Protein AF-A0A532BLS2-F1 (afdb_monomer_lite)

Structure (mmCIF, N/CA/C/O backbone):
data_AF-A0A532BLS2-F1
#
_entry.id   AF-A0A532BLS2-F1
#
loop_
_atom_site.group_PDB
_atom_site.id
_atom_site.type_symbol
_atom_site.label_atom_id
_atom_site.label_alt_id
_atom_site.label_comp_id
_atom_site.label_asym_id
_atom_site.label_entity_id
_atom_site.label_seq_id
_atom_site.pdbx_PDB_ins_code
_atom_site.Cartn_x
_atom_site.Cartn_y
_atom_site.Cartn_z
_atom_site.occupancy
_atom_site.B_iso_or_equiv
_atom_site.auth_seq_id
_atom_site.auth_comp_id
_atom_site.auth_asym_id
_atom_site.auth_atom_id
_atom_site.pdbx_PDB_model_num
ATOM 1 N N . GLN A 1 1 ? 40.734 -26.437 -8.432 1.00 71.88 1 GLN A N 1
ATOM 2 C CA . GLN A 1 1 ? 39.603 -25.873 -7.669 1.00 71.88 1 GLN A CA 1
ATOM 3 C C . GLN A 1 1 ? 39.099 -24.671 -8.448 1.00 71.88 1 GLN A C 1
ATOM 5 O O . GLN A 1 1 ? 39.913 -23.817 -8.772 1.00 71.88 1 GLN A O 1
ATOM 10 N N . THR A 1 2 ? 37.821 -24.644 -8.816 1.00 73.56 2 THR A N 1
ATOM 11 C CA . THR A 1 2 ? 37.218 -23.519 -9.550 1.00 73.56 2 THR A CA 1
ATOM 12 C C . THR A 1 2 ? 36.486 -22.635 -8.549 1.00 73.56 2 THR A C 1
ATOM 14 O O . THR A 1 2 ? 35.661 -23.136 -7.789 1.00 73.56 2 THR A O 1
ATOM 17 N N . LEU A 1 3 ? 36.822 -21.346 -8.519 1.00 69.44 3 LEU A N 1
ATOM 18 C CA . LEU A 1 3 ? 36.195 -20.332 -7.673 1.00 69.44 3 LEU A CA 1
ATOM 19 C C . LEU A 1 3 ? 35.427 -19.365 -8.571 1.00 69.44 3 LEU A C 1
ATOM 21 O O . LEU A 1 3 ? 36.007 -18.781 -9.484 1.00 69.44 3 LEU A O 1
ATOM 25 N N . TYR A 1 4 ? 34.135 -19.203 -8.304 1.00 83.38 4 TYR A N 1
ATOM 26 C CA . TYR A 1 4 ? 33.294 -18.218 -8.973 1.00 83.38 4 TYR A CA 1
ATOM 27 C C . TYR A 1 4 ? 33.225 -16.965 -8.108 1.00 83.38 4 TYR A C 1
ATOM 29 O O . TYR A 1 4 ? 32.842 -17.037 -6.941 1.00 83.38 4 TYR A O 1
ATOM 37 N N . VAL A 1 5 ? 33.613 -15.826 -8.679 1.00 81.69 5 VAL A N 1
ATOM 38 C CA . VAL A 1 5 ? 33.543 -14.522 -8.014 1.00 81.69 5 VAL A CA 1
ATOM 39 C C . VAL A 1 5 ? 32.527 -13.665 -8.766 1.00 81.69 5 VAL A C 1
ATOM 41 O O . VAL A 1 5 ? 32.713 -13.438 -9.962 1.00 81.69 5 VAL A O 1
ATOM 44 N N . PRO A 1 6 ? 31.456 -13.191 -8.109 1.00 78.88 6 PRO A N 1
ATOM 45 C CA . PRO A 1 6 ? 30.506 -12.289 -8.739 1.00 78.88 6 PRO A CA 1
ATOM 46 C C . PRO A 1 6 ? 31.173 -10.932 -8.994 1.00 78.88 6 PRO A C 1
ATOM 48 O O . PRO A 1 6 ? 31.686 -10.292 -8.076 1.00 78.88 6 PRO A O 1
ATOM 51 N N . VAL A 1 7 ? 31.164 -10.491 -10.251 1.00 78.38 7 VAL A N 1
ATOM 52 C CA . VAL A 1 7 ? 31.661 -9.174 -10.663 1.00 78.38 7 VAL A CA 1
ATOM 53 C C . VAL A 1 7 ? 30.465 -8.243 -10.815 1.00 78.38 7 VAL A C 1
ATOM 55 O O . VAL A 1 7 ? 29.502 -8.582 -11.498 1.00 78.38 7 VAL A O 1
ATOM 58 N N . ARG A 1 8 ? 30.526 -7.063 -10.190 1.00 75.62 8 ARG A N 1
ATOM 59 C CA . ARG A 1 8 ? 29.525 -6.003 -10.359 1.00 75.62 8 ARG A CA 1
ATOM 60 C C . ARG A 1 8 ? 30.189 -4.715 -10.852 1.00 75.62 8 ARG A C 1
ATOM 62 O O . ARG A 1 8 ? 31.289 -4.409 -10.381 1.00 75.62 8 ARG A O 1
ATOM 69 N N . PRO A 1 9 ? 29.550 -3.950 -11.752 1.00 78.06 9 PRO A N 1
ATOM 70 C CA . PRO A 1 9 ? 30.036 -2.629 -12.131 1.00 78.06 9 PRO A CA 1
ATOM 71 C C . PRO A 1 9 ? 30.173 -1.703 -10.915 1.00 78.06 9 PRO A C 1
ATOM 73 O O . PRO A 1 9 ? 29.404 -1.791 -9.959 1.00 78.06 9 PRO A O 1
ATOM 76 N N . ALA A 1 10 ? 31.146 -0.790 -10.960 1.00 81.19 10 ALA A N 1
ATOM 77 C CA . ALA A 1 10 ? 31.341 0.221 -9.915 1.00 81.19 10 ALA A CA 1
ATOM 78 C C . ALA A 1 10 ? 30.299 1.357 -9.966 1.00 81.19 10 ALA A C 1
ATOM 80 O O . ALA A 1 10 ? 30.222 2.163 -9.043 1.00 81.19 10 ALA A O 1
ATOM 81 N N . GLN A 1 11 ? 29.520 1.437 -11.049 1.00 77.62 11 GLN A N 1
ATOM 82 C CA . GLN A 1 11 ? 28.472 2.434 -11.250 1.00 77.62 11 GLN A CA 1
ATOM 83 C C . GLN A 1 11 ? 27.097 1.831 -10.965 1.00 77.62 11 GLN A C 1
ATOM 85 O O . GLN A 1 11 ? 26.854 0.657 -11.250 1.00 77.62 11 GLN A O 1
ATOM 90 N N . LEU A 1 12 ? 26.197 2.647 -10.414 1.00 73.69 12 LEU A N 1
ATOM 91 C CA . LEU A 1 12 ? 24.801 2.260 -10.234 1.00 73.69 12 LEU A CA 1
ATOM 92 C C . LEU A 1 12 ? 24.098 2.156 -11.596 1.00 73.69 12 LEU A C 1
ATOM 94 O O . LEU A 1 12 ? 24.426 2.922 -12.507 1.00 73.69 12 LEU A O 1
ATOM 98 N N . PRO A 1 13 ? 23.130 1.237 -11.747 1.00 75.06 13 PRO A N 1
ATOM 99 C CA . PRO A 1 13 ? 22.328 1.164 -12.958 1.00 75.06 13 PRO A CA 1
ATOM 100 C C . PRO A 1 13 ? 21.577 2.482 -13.177 1.00 75.06 13 PRO A C 1
ATOM 102 O O . PRO A 1 13 ? 21.030 3.064 -12.241 1.00 75.06 13 PRO A O 1
ATOM 105 N N . VAL A 1 14 ? 21.547 2.939 -14.428 1.00 78.75 14 VAL A N 1
ATOM 106 C CA . VAL A 1 14 ? 20.799 4.128 -14.843 1.00 78.75 14 VAL A CA 1
ATOM 107 C C . VAL A 1 14 ? 19.579 3.673 -15.626 1.00 78.75 14 VAL A C 1
ATOM 109 O O . VAL A 1 14 ? 19.706 2.970 -16.627 1.00 78.75 14 VAL A O 1
ATOM 112 N N . THR A 1 15 ? 18.403 4.110 -15.187 1.00 79.44 15 THR A N 1
ATOM 113 C CA . THR A 1 15 ? 17.148 3.916 -15.916 1.00 79.44 15 THR A CA 1
ATOM 114 C C . THR A 1 15 ? 16.763 5.232 -16.575 1.00 79.44 15 THR A C 1
ATOM 116 O O . THR A 1 15 ? 16.740 6.277 -15.929 1.00 79.44 15 THR A O 1
ATOM 119 N N . THR A 1 16 ? 16.468 5.199 -17.873 1.00 80.44 16 THR A N 1
ATOM 120 C CA . THR A 1 16 ? 15.899 6.339 -18.601 1.00 80.44 16 THR A CA 1
ATOM 121 C C . THR A 1 16 ? 14.522 5.946 -19.101 1.00 80.44 16 THR A C 1
ATOM 123 O O . THR A 1 16 ? 14.383 4.982 -19.848 1.00 80.44 16 THR A O 1
ATOM 126 N N . ARG A 1 17 ? 13.502 6.691 -18.671 1.00 80.69 17 ARG A N 1
ATOM 127 C CA . ARG A 1 17 ? 12.123 6.515 -19.123 1.00 80.69 17 ARG A CA 1
ATOM 128 C C . ARG A 1 17 ? 11.801 7.567 -20.175 1.00 80.69 17 ARG A C 1
ATOM 130 O O . ARG A 1 17 ? 11.974 8.757 -19.929 1.00 80.69 17 ARG A O 1
ATOM 137 N N . MET A 1 18 ? 11.316 7.120 -21.329 1.00 82.62 18 MET A N 1
ATOM 138 C CA . MET A 1 18 ? 10.874 7.987 -22.418 1.00 82.62 18 MET A CA 1
ATOM 139 C C . MET A 1 18 ? 9.421 7.664 -22.753 1.00 82.62 18 MET A C 1
ATOM 141 O O . MET A 1 18 ? 9.099 6.527 -23.084 1.00 82.62 18 MET A O 1
ATOM 145 N N . VAL A 1 19 ? 8.554 8.671 -22.666 1.00 83.81 19 VAL A N 1
ATOM 146 C CA . VAL A 1 19 ? 7.150 8.569 -23.073 1.00 83.81 19 VAL A CA 1
ATOM 147 C C . VAL A 1 19 ? 6.987 9.328 -24.379 1.00 83.81 19 VAL A C 1
ATOM 149 O O . VAL A 1 19 ? 7.409 10.479 -24.481 1.00 83.81 19 VAL A O 1
ATOM 152 N N . VAL A 1 20 ? 6.401 8.673 -25.379 1.00 85.00 20 VAL A N 1
ATOM 153 C CA . VAL A 1 20 ? 6.158 9.264 -26.697 1.00 85.00 20 VAL A CA 1
ATOM 154 C C . VAL A 1 20 ? 4.697 9.063 -27.068 1.00 85.00 20 VAL A C 1
ATOM 156 O O . VAL A 1 20 ? 4.239 7.927 -27.181 1.00 85.00 20 VAL A O 1
ATOM 159 N N . ASP A 1 21 ? 3.990 10.162 -27.318 1.00 86.12 21 ASP A N 1
ATOM 160 C CA . ASP A 1 21 ? 2.627 10.114 -27.839 1.00 86.12 21 ASP A CA 1
ATOM 161 C C . ASP A 1 21 ? 2.647 9.764 -29.331 1.00 86.12 21 ASP A C 1
ATOM 163 O O . ASP A 1 21 ? 3.084 10.546 -30.185 1.00 86.12 21 ASP A O 1
ATOM 167 N N . LEU A 1 22 ? 2.159 8.569 -29.665 1.00 84.50 22 LEU A N 1
ATOM 168 C CA . LEU A 1 22 ? 1.987 8.150 -31.051 1.00 84.50 22 LEU A CA 1
ATOM 169 C C . LEU A 1 22 ? 0.756 8.834 -31.646 1.00 84.50 22 LEU A C 1
ATOM 171 O O . LEU A 1 22 ? -0.380 8.583 -31.244 1.00 84.50 22 LEU A O 1
ATOM 175 N N . LYS A 1 23 ? 0.977 9.689 -32.649 1.00 82.81 23 LYS A N 1
ATOM 176 C CA . LYS A 1 23 ? -0.122 10.298 -33.406 1.00 82.81 23 LYS A CA 1
ATOM 177 C C . LYS A 1 23 ? -0.964 9.213 -34.084 1.00 82.81 23 LYS A C 1
ATOM 179 O O . LYS A 1 23 ? -0.424 8.284 -34.687 1.00 82.81 23 LYS A O 1
ATOM 184 N N . GLY A 1 24 ? -2.287 9.370 -34.037 1.00 81.12 24 GLY A N 1
ATOM 185 C CA . GLY A 1 24 ? -3.205 8.531 -34.808 1.00 81.12 24 GLY A CA 1
ATOM 186 C C . GLY A 1 24 ? -2.908 8.590 -36.312 1.00 81.12 24 GLY A C 1
ATOM 187 O O . GLY A 1 24 ? -2.328 9.561 -36.799 1.00 81.12 24 GLY A O 1
ATOM 188 N N . ASN A 1 25 ? -3.331 7.562 -37.052 1.00 79.31 25 ASN A N 1
ATOM 189 C CA . ASN A 1 25 ? -3.201 7.468 -38.515 1.00 79.31 25 ASN A CA 1
ATOM 190 C C . ASN A 1 25 ? -1.751 7.446 -39.044 1.00 79.31 25 ASN A C 1
ATOM 192 O O . ASN A 1 25 ? -1.429 8.143 -40.005 1.00 79.31 25 ASN A O 1
ATOM 196 N N . GLY A 1 26 ? -0.884 6.617 -38.453 1.00 76.25 26 GLY A N 1
ATOM 197 C CA . GLY A 1 26 ? 0.452 6.335 -39.002 1.00 76.25 26 GLY A CA 1
ATOM 198 C C . GLY A 1 26 ? 1.626 6.938 -38.231 1.00 76.25 26 GLY A C 1
ATOM 199 O O . GLY A 1 26 ? 2.734 6.983 -38.762 1.00 76.25 26 GLY A O 1
ATOM 200 N N . GLY A 1 27 ? 1.419 7.385 -36.987 1.00 81.00 27 GLY A N 1
ATOM 201 C CA . GLY A 1 27 ? 2.529 7.646 -36.075 1.00 81.00 27 GLY A CA 1
ATOM 202 C C . GLY A 1 27 ? 3.373 6.384 -35.878 1.00 81.00 27 GLY A C 1
ATOM 203 O O . GLY A 1 27 ? 2.838 5.307 -35.626 1.00 81.00 27 GLY A O 1
ATOM 204 N N . ALA A 1 28 ? 4.691 6.519 -36.003 1.00 83.69 28 ALA A N 1
ATOM 205 C CA . ALA A 1 28 ? 5.644 5.433 -35.819 1.00 83.69 28 ALA A CA 1
ATOM 206 C C . ALA A 1 28 ? 6.761 5.874 -34.870 1.00 83.69 28 ALA A C 1
ATOM 208 O O . ALA A 1 28 ? 7.214 7.018 -34.926 1.00 83.69 28 ALA A O 1
ATOM 209 N N . LEU A 1 29 ? 7.221 4.949 -34.029 1.00 85.62 29 LEU A N 1
ATOM 210 C CA . LEU A 1 29 ? 8.414 5.105 -33.205 1.00 85.62 29 LEU A CA 1
ATOM 211 C C . LEU A 1 29 ? 9.459 4.100 -33.683 1.00 85.62 29 LEU A C 1
ATOM 213 O O . LEU A 1 29 ? 9.177 2.907 -33.792 1.00 85.62 29 LEU A O 1
ATOM 217 N N . ARG A 1 30 ? 10.667 4.583 -33.970 1.00 86.12 30 ARG A N 1
ATOM 218 C CA . ARG A 1 30 ? 11.811 3.724 -34.270 1.00 86.12 30 ARG A CA 1
ATOM 219 C C . ARG A 1 30 ? 12.533 3.406 -32.965 1.00 86.12 30 ARG A C 1
ATOM 221 O O . ARG A 1 30 ? 12.977 4.324 -32.284 1.00 86.12 30 ARG A O 1
ATOM 228 N N . VAL A 1 31 ? 12.630 2.120 -32.644 1.00 85.62 31 VAL A N 1
ATOM 229 C CA . VAL A 1 31 ? 13.395 1.599 -31.506 1.00 85.62 31 VAL A CA 1
ATOM 230 C C . VAL A 1 31 ? 14.637 0.924 -32.068 1.00 85.62 31 VAL A C 1
ATOM 232 O O . VAL A 1 31 ? 14.536 -0.061 -32.798 1.00 85.62 31 VAL A O 1
ATOM 235 N N . ASP A 1 32 ? 15.800 1.482 -31.769 1.00 86.69 32 ASP A N 1
ATOM 236 C CA . ASP A 1 32 ? 17.085 1.009 -32.264 1.00 86.69 32 ASP A CA 1
ATOM 237 C C . ASP A 1 32 ? 18.188 1.149 -31.204 1.00 86.69 32 ASP A C 1
ATOM 239 O O . ASP A 1 32 ? 17.957 1.549 -30.058 1.00 86.69 32 ASP A O 1
ATOM 243 N N . LYS A 1 33 ? 19.399 0.717 -31.566 1.00 82.56 33 LYS A N 1
ATOM 244 C CA . LYS A 1 33 ? 20.560 0.617 -30.663 1.00 82.56 33 LYS A CA 1
ATOM 245 C C . LYS A 1 33 ? 20.991 1.970 -30.092 1.00 82.56 33 LYS A C 1
ATOM 247 O O . LYS A 1 33 ? 21.686 2.021 -29.082 1.00 82.56 33 LYS A O 1
ATOM 252 N N . GLU A 1 34 ? 20.580 3.054 -30.733 1.00 84.88 34 GLU A N 1
ATOM 253 C CA . GLU A 1 34 ? 20.863 4.431 -30.375 1.00 84.88 34 GLU A CA 1
ATOM 254 C C . GLU A 1 34 ? 20.332 4.763 -28.971 1.00 84.88 34 GLU A C 1
ATOM 256 O O . GLU A 1 34 ? 20.958 5.552 -28.265 1.00 84.88 34 GLU A O 1
ATOM 261 N N . LEU A 1 35 ? 19.270 4.086 -28.511 1.00 82.75 35 LEU A N 1
ATOM 262 C CA . LEU A 1 35 ? 18.754 4.209 -27.140 1.00 82.75 35 LEU A CA 1
ATOM 263 C C . LEU A 1 35 ? 19.766 3.795 -26.061 1.00 82.75 35 LEU A C 1
ATOM 265 O O . LEU A 1 35 ? 19.690 4.282 -24.937 1.00 82.75 35 LEU A O 1
ATOM 269 N N . LEU A 1 36 ? 20.714 2.914 -26.393 1.00 83.25 36 LEU A N 1
ATOM 270 C CA . LEU A 1 36 ? 21.752 2.424 -25.483 1.00 83.25 36 LEU A CA 1
ATOM 271 C C . LEU A 1 36 ? 23.154 2.920 -25.863 1.00 83.25 36 LEU A C 1
ATOM 273 O O . LEU A 1 36 ? 24.139 2.467 -25.285 1.00 83.25 36 LEU A O 1
ATOM 277 N N . ALA A 1 37 ? 23.281 3.846 -26.820 1.00 81.81 37 ALA A N 1
ATOM 278 C CA . ALA A 1 37 ? 24.584 4.268 -27.343 1.00 81.81 37 ALA A CA 1
ATOM 279 C C . ALA A 1 37 ? 25.495 4.921 -26.285 1.00 81.81 37 ALA A C 1
ATOM 281 O O . ALA A 1 37 ? 26.716 4.887 -26.425 1.00 81.81 37 ALA A O 1
ATOM 282 N N . ALA A 1 38 ? 24.910 5.496 -25.230 1.00 78.06 38 ALA A N 1
ATOM 283 C CA . ALA A 1 38 ? 25.628 6.078 -24.095 1.00 78.06 38 ALA A CA 1
ATOM 284 C C . ALA A 1 38 ? 25.713 5.140 -22.871 1.00 78.06 38 ALA A C 1
ATOM 286 O O . ALA A 1 38 ? 26.212 5.547 -21.822 1.00 78.06 38 ALA A O 1
ATOM 287 N N . SER A 1 39 ? 25.214 3.904 -22.975 1.00 77.25 39 SER A N 1
ATOM 288 C CA . SER A 1 39 ? 25.133 2.945 -21.870 1.00 77.25 39 SER A CA 1
ATOM 289 C C . SER A 1 39 ? 26.247 1.900 -21.942 1.00 77.25 39 SER A C 1
ATOM 291 O O . SER A 1 39 ? 26.687 1.496 -23.017 1.00 77.25 39 SER A O 1
ATOM 293 N N . LEU A 1 40 ? 26.671 1.397 -20.780 1.00 73.38 40 LEU A N 1
ATOM 294 C CA . LEU A 1 40 ? 27.412 0.137 -20.715 1.00 73.38 40 LEU A CA 1
ATOM 295 C C . LEU A 1 40 ? 26.456 -0.990 -21.125 1.00 73.38 40 LEU A C 1
ATOM 297 O O . LEU A 1 40 ? 25.427 -1.176 -20.481 1.00 73.38 40 LEU A O 1
ATOM 301 N N . LEU A 1 41 ? 26.767 -1.693 -22.217 1.00 75.69 41 LEU A N 1
ATOM 302 C CA . LEU A 1 41 ? 25.848 -2.664 -22.824 1.00 75.69 41 LEU A CA 1
ATOM 303 C C . LEU A 1 41 ? 25.701 -3.955 -22.006 1.00 75.69 41 LEU A C 1
ATOM 305 O O . LEU A 1 41 ? 24.649 -4.589 -22.065 1.00 75.69 41 LEU A O 1
ATOM 309 N N . ASP A 1 42 ? 26.721 -4.336 -21.234 1.00 75.94 42 ASP A N 1
ATOM 310 C CA . ASP A 1 42 ? 26.672 -5.540 -20.401 1.00 75.94 42 ASP A CA 1
ATOM 311 C C . ASP A 1 42 ? 25.591 -5.403 -19.320 1.00 75.94 42 ASP A C 1
ATOM 313 O O . ASP A 1 42 ? 25.702 -4.602 -18.391 1.00 75.94 42 ASP A O 1
ATOM 317 N N . GLY A 1 43 ? 24.524 -6.195 -19.459 1.00 73.94 43 GLY A N 1
ATOM 318 C CA . GLY A 1 43 ? 23.349 -6.152 -18.584 1.00 73.94 43 GLY A CA 1
ATOM 319 C C . GLY A 1 43 ? 22.337 -5.047 -18.917 1.00 73.94 43 GLY A C 1
ATOM 320 O O . GLY A 1 43 ? 21.348 -4.897 -18.195 1.00 73.94 43 GLY A O 1
ATOM 321 N N . ALA A 1 44 ? 22.540 -4.288 -20.000 1.00 79.50 44 ALA A N 1
ATOM 322 C CA . ALA A 1 44 ? 21.561 -3.318 -20.473 1.00 79.50 44 ALA A CA 1
ATOM 323 C C . ALA A 1 44 ? 20.345 -4.018 -21.095 1.00 79.50 44 ALA A C 1
ATOM 325 O O . ALA A 1 44 ? 20.454 -5.030 -21.785 1.00 79.50 44 ALA A O 1
ATOM 326 N N . SER A 1 45 ? 19.167 -3.451 -20.867 1.00 79.31 45 SER A N 1
ATOM 327 C CA . SER A 1 45 ? 17.900 -3.966 -21.382 1.00 79.31 45 SER A CA 1
ATOM 328 C C . SER A 1 45 ? 16.994 -2.802 -21.749 1.00 79.31 45 SER A C 1
ATOM 330 O O . SER A 1 45 ? 16.935 -1.824 -21.004 1.00 79.31 45 SER A O 1
ATOM 332 N N . VAL A 1 46 ? 16.248 -2.934 -22.843 1.00 80.12 46 VAL A N 1
ATOM 333 C CA . VAL A 1 46 ? 15.191 -1.990 -23.223 1.00 80.12 46 VAL A CA 1
ATOM 334 C C . VAL A 1 46 ? 13.853 -2.702 -23.086 1.00 80.12 46 VAL A C 1
ATOM 336 O O . VAL A 1 46 ? 13.680 -3.792 -23.625 1.00 80.12 46 VAL A O 1
ATOM 339 N N . SER A 1 47 ? 12.925 -2.074 -22.370 1.00 78.56 47 SER A N 1
ATOM 340 C CA . SER A 1 47 ? 11.515 -2.460 -22.345 1.00 78.56 47 SER A CA 1
ATOM 341 C C . SER A 1 47 ? 10.716 -1.446 -23.154 1.00 78.56 47 SER A C 1
ATOM 343 O O . SER A 1 47 ? 11.013 -0.251 -23.111 1.00 78.56 47 SER A O 1
ATOM 345 N N . VAL A 1 48 ? 9.726 -1.920 -23.910 1.00 78.12 48 VAL A N 1
ATOM 346 C CA . VAL A 1 48 ? 8.824 -1.069 -24.692 1.00 78.12 48 VAL A CA 1
ATOM 347 C C . VAL A 1 48 ? 7.394 -1.503 -24.409 1.00 78.12 48 VAL A C 1
ATOM 349 O O . VAL A 1 48 ? 6.990 -2.600 -24.788 1.00 78.12 48 VAL A O 1
ATOM 352 N N . GLY A 1 49 ? 6.636 -0.622 -23.762 1.00 75.88 49 GLY A N 1
ATOM 353 C CA . GLY A 1 49 ? 5.1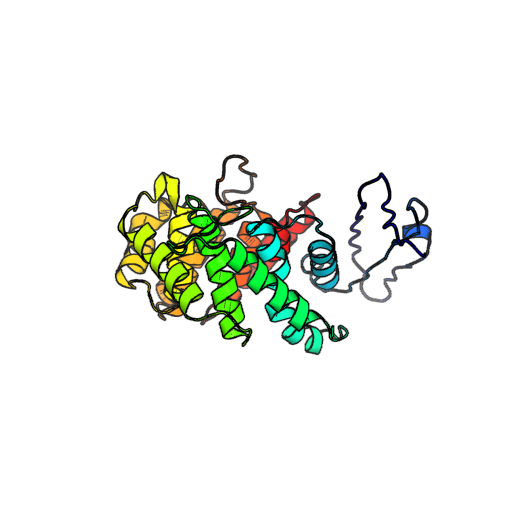99 -0.765 -23.556 1.00 75.88 49 GLY A CA 1
ATOM 354 C C . GLY A 1 49 ? 4.415 0.173 -24.472 1.00 75.88 49 GLY A C 1
ATOM 355 O O . GLY A 1 49 ? 4.816 1.314 -24.700 1.00 75.88 49 GLY A O 1
ATOM 356 N N . VAL A 1 50 ? 3.276 -0.293 -24.988 1.00 77.12 50 VAL A N 1
ATOM 357 C CA . VAL A 1 50 ? 2.299 0.549 -25.695 1.00 77.12 50 VAL A CA 1
ATOM 358 C C . VAL A 1 50 ? 1.011 0.531 -24.888 1.00 77.12 50 VAL A C 1
ATOM 360 O O . VAL A 1 50 ? 0.408 -0.522 -24.703 1.00 77.12 50 VAL A O 1
ATOM 363 N N . SER A 1 51 ? 0.596 1.695 -24.394 1.00 74.69 51 SER A N 1
ATOM 364 C CA . SER A 1 51 ? -0.577 1.835 -23.531 1.00 74.69 51 SER A CA 1
ATOM 365 C C . SER A 1 51 ? -1.348 3.106 -23.869 1.00 74.69 51 SER A C 1
ATOM 367 O O . SER A 1 51 ? -0.770 4.092 -24.323 1.00 74.69 51 SER A O 1
ATOM 369 N N . GLN A 1 52 ? -2.657 3.089 -23.613 1.00 75.44 52 GLN A N 1
ATOM 370 C CA . GLN A 1 52 ? -3.491 4.297 -23.635 1.00 75.44 52 GLN A CA 1
ATOM 371 C C . GLN A 1 52 ? -3.255 5.190 -22.406 1.00 75.44 52 GLN A C 1
ATOM 373 O O . GLN A 1 52 ? -3.621 6.361 -22.420 1.00 75.44 52 GLN A O 1
ATOM 378 N N . ALA A 1 53 ? -2.625 4.654 -21.356 1.00 75.75 53 ALA A N 1
ATOM 379 C CA . ALA A 1 53 ? -2.232 5.378 -20.156 1.00 75.75 53 ALA A CA 1
ATOM 380 C C . ALA A 1 53 ? -0.760 5.081 -19.841 1.00 75.75 53 ALA A C 1
ATOM 382 O O . ALA A 1 53 ? -0.432 4.075 -19.212 1.00 75.75 53 ALA A O 1
ATOM 383 N N . ALA A 1 54 ? 0.138 5.969 -20.277 1.00 76.19 54 ALA A N 1
ATOM 384 C CA . ALA A 1 54 ? 1.587 5.789 -20.136 1.00 76.19 54 ALA A CA 1
ATOM 385 C C . ALA A 1 54 ? 2.070 5.697 -18.676 1.00 76.19 54 ALA A C 1
ATOM 387 O O . ALA A 1 54 ? 3.181 5.232 -18.422 1.00 76.19 54 ALA A O 1
ATOM 388 N N . ALA A 1 55 ? 1.265 6.165 -17.720 1.00 77.56 55 ALA A N 1
ATOM 389 C CA . ALA A 1 55 ? 1.585 6.120 -16.298 1.00 77.56 55 ALA A CA 1
ATOM 390 C C . ALA A 1 55 ? 1.661 4.689 -15.740 1.00 77.56 55 ALA A C 1
ATOM 392 O O . ALA A 1 55 ? 2.520 4.423 -14.906 1.00 77.56 55 ALA A O 1
ATOM 393 N N . PHE A 1 56 ? 0.837 3.772 -16.256 1.00 80.69 56 PHE A N 1
ATOM 394 C CA . PHE A 1 56 ? 0.708 2.391 -15.778 1.00 80.69 56 PHE A CA 1
ATOM 395 C C . PHE A 1 56 ? 1.468 1.414 -16.689 1.00 80.69 56 PHE A C 1
ATOM 397 O O . PHE A 1 56 ? 0.905 0.471 -17.246 1.00 80.69 56 PHE A O 1
ATOM 404 N N . ASP A 1 57 ? 2.758 1.678 -16.903 1.00 78.19 57 ASP A N 1
ATOM 405 C CA . ASP A 1 57 ? 3.652 0.794 -17.661 1.00 78.19 57 ASP A CA 1
ATOM 406 C C . ASP A 1 57 ? 4.110 -0.387 -16.789 1.00 78.19 57 ASP A C 1
ATOM 408 O O . ASP A 1 57 ? 5.238 -0.419 -16.292 1.00 78.19 57 ASP A O 1
ATOM 412 N N . VAL A 1 58 ? 3.198 -1.342 -16.578 1.00 77.88 58 VAL A N 1
ATOM 413 C CA . VAL A 1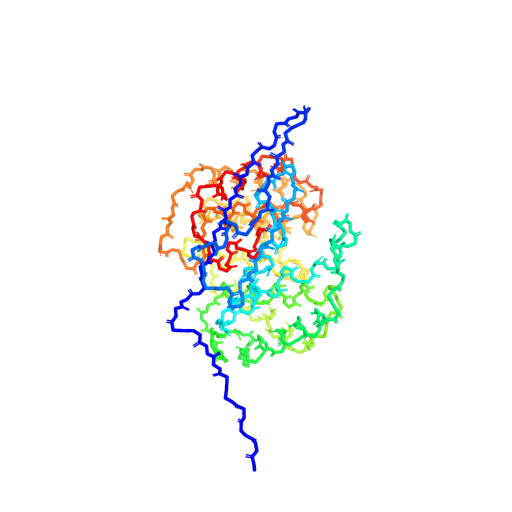 58 ? 3.373 -2.493 -15.677 1.00 77.88 58 VAL A CA 1
ATOM 414 C C . VAL A 1 58 ? 4.705 -3.230 -15.888 1.00 77.88 58 VAL A C 1
ATOM 416 O O . VAL A 1 58 ? 5.410 -3.433 -14.899 1.00 77.88 58 VAL A O 1
ATOM 419 N N . PRO A 1 59 ? 5.124 -3.608 -17.117 1.00 75.81 59 PRO A N 1
ATOM 420 C CA . PRO A 1 59 ? 6.410 -4.280 -17.310 1.00 75.81 59 PRO A CA 1
ATOM 421 C C . PRO A 1 59 ? 7.601 -3.483 -16.761 1.00 75.81 59 PRO A C 1
ATOM 423 O O . PRO A 1 59 ? 8.478 -4.050 -16.111 1.00 75.81 59 PRO A O 1
ATOM 426 N N . SER A 1 60 ? 7.625 -2.166 -16.979 1.00 76.81 60 SER A N 1
ATOM 427 C CA . SER A 1 60 ? 8.710 -1.303 -16.500 1.00 76.81 60 SER A CA 1
ATOM 428 C C . SER A 1 60 ? 8.696 -1.120 -14.978 1.00 76.81 60 SER A C 1
ATOM 430 O O . SER A 1 60 ? 9.770 -1.086 -14.369 1.00 76.81 60 SER A O 1
ATOM 432 N N . LEU A 1 61 ? 7.511 -1.050 -14.357 1.00 78.94 61 LEU A N 1
ATOM 433 C CA . LEU A 1 61 ? 7.359 -1.013 -12.893 1.00 78.94 61 LEU A CA 1
ATOM 434 C C . LEU A 1 61 ? 7.920 -2.306 -12.267 1.00 78.94 61 LEU A C 1
ATOM 436 O O . LEU A 1 61 ? 8.778 -2.268 -11.383 1.00 78.94 61 LEU A O 1
ATOM 440 N N . LEU A 1 62 ? 7.541 -3.468 -12.814 1.00 76.88 62 LEU A N 1
ATOM 441 C CA . LEU A 1 62 ? 8.024 -4.774 -12.350 1.00 76.88 62 LEU A CA 1
ATOM 442 C C . LEU A 1 62 ? 9.539 -4.937 -12.513 1.00 76.88 62 LEU A C 1
ATOM 444 O O . LEU A 1 62 ? 10.208 -5.413 -11.597 1.00 76.88 62 LEU A O 1
ATOM 448 N N . MET A 1 63 ? 10.105 -4.507 -13.645 1.00 75.62 63 MET A N 1
ATOM 449 C CA . MET A 1 63 ? 11.559 -4.524 -13.851 1.00 75.62 63 MET A CA 1
ATOM 450 C C . MET A 1 63 ? 12.304 -3.631 -12.850 1.00 75.62 63 MET A C 1
ATOM 452 O O . MET A 1 63 ? 13.421 -3.958 -12.442 1.00 75.62 63 MET A O 1
ATOM 456 N N . THR A 1 64 ? 11.703 -2.506 -12.458 1.00 76.88 64 THR A N 1
ATOM 457 C CA . THR A 1 64 ? 12.290 -1.569 -11.491 1.00 76.88 64 THR A CA 1
ATOM 458 C C . THR A 1 64 ? 12.301 -2.174 -10.088 1.00 76.88 64 THR A C 1
ATOM 460 O O . THR A 1 64 ? 13.337 -2.152 -9.419 1.00 76.88 64 THR A O 1
ATOM 463 N N . LEU A 1 65 ? 11.193 -2.796 -9.674 1.00 77.31 65 LEU A N 1
ATOM 464 C CA . LEU A 1 65 ? 11.094 -3.500 -8.394 1.00 77.31 65 LEU A CA 1
ATOM 465 C C . LEU A 1 65 ? 12.009 -4.733 -8.332 1.00 77.31 65 LEU A C 1
ATOM 467 O O . LEU A 1 65 ? 12.663 -4.967 -7.314 1.00 77.31 65 LEU A O 1
ATOM 471 N N . ASP A 1 66 ? 12.121 -5.510 -9.411 1.00 75.81 66 ASP A N 1
ATOM 472 C CA . ASP A 1 66 ? 12.968 -6.709 -9.446 1.00 75.81 66 ASP A CA 1
ATOM 473 C C . ASP A 1 66 ? 14.451 -6.378 -9.200 1.00 75.81 66 ASP A C 1
ATOM 475 O O . ASP A 1 66 ? 15.120 -7.062 -8.422 1.00 75.81 66 ASP A O 1
ATOM 479 N N . ARG A 1 67 ? 14.943 -5.264 -9.759 1.00 72.12 67 ARG A N 1
ATOM 480 C CA . ARG A 1 67 ? 16.349 -4.833 -9.653 1.00 72.12 67 ARG A CA 1
ATOM 481 C C . ARG A 1 67 ? 16.724 -4.153 -8.337 1.00 72.12 67 ARG A C 1
ATOM 483 O O . ARG A 1 67 ? 17.905 -3.858 -8.134 1.00 72.12 67 ARG A O 1
ATOM 490 N N . TYR A 1 68 ? 15.768 -3.880 -7.452 1.00 72.62 68 TYR A N 1
ATOM 491 C CA . TYR A 1 68 ? 16.050 -3.147 -6.223 1.00 72.62 68 TYR A CA 1
ATOM 492 C C . TYR A 1 68 ? 16.918 -3.996 -5.263 1.00 72.62 68 TYR A C 1
ATOM 494 O O . TYR A 1 68 ? 16.503 -5.084 -4.855 1.00 72.62 68 TYR A O 1
ATOM 502 N N . PRO A 1 69 ? 18.138 -3.546 -4.899 1.00 66.50 69 PRO A N 1
ATOM 503 C CA . PRO A 1 69 ? 19.167 -4.424 -4.330 1.00 66.50 69 PRO A CA 1
ATOM 504 C C . PRO A 1 69 ? 19.035 -4.636 -2.819 1.00 66.50 69 PRO A C 1
ATOM 506 O O . PRO A 1 69 ? 19.699 -5.506 -2.252 1.00 66.50 69 PRO A O 1
ATOM 509 N N . TYR A 1 70 ? 18.231 -3.810 -2.156 1.00 74.50 70 TYR A N 1
ATOM 510 C CA . TYR A 1 70 ? 18.104 -3.809 -0.708 1.00 74.50 70 TYR A CA 1
ATOM 511 C C . TYR A 1 70 ? 16.950 -4.705 -0.249 1.00 74.50 70 TYR A C 1
ATOM 513 O O . TYR A 1 70 ? 16.110 -5.146 -1.037 1.00 74.50 70 TYR A O 1
ATOM 521 N N . GLY A 1 71 ? 16.975 -5.062 1.031 1.00 81.56 71 GLY A N 1
ATOM 522 C CA . GLY A 1 71 ? 16.193 -6.171 1.555 1.00 81.56 71 GLY A CA 1
ATOM 523 C C . GLY A 1 71 ? 15.616 -5.938 2.935 1.00 81.56 71 GLY A C 1
ATOM 524 O O . GLY A 1 71 ? 15.422 -6.928 3.632 1.00 81.56 71 GLY A O 1
ATOM 525 N N . CYS A 1 72 ? 15.375 -4.686 3.329 1.00 90.69 72 CYS A N 1
ATOM 526 C CA . CYS A 1 72 ? 14.623 -4.415 4.549 1.00 90.69 72 CYS A CA 1
ATOM 527 C C . CYS A 1 72 ? 13.180 -4.949 4.428 1.00 90.69 72 CYS A C 1
ATOM 529 O O . CYS A 1 72 ? 12.747 -5.357 3.342 1.00 90.69 72 CYS A O 1
ATOM 531 N N . ALA A 1 73 ? 12.439 -4.976 5.534 1.00 93.00 73 ALA A N 1
ATOM 532 C CA . ALA A 1 73 ? 11.055 -5.447 5.563 1.00 93.00 73 ALA A CA 1
ATOM 533 C C . ALA A 1 73 ? 10.158 -4.677 4.578 1.00 93.00 73 ALA A C 1
ATOM 535 O O . ALA A 1 73 ? 9.466 -5.303 3.776 1.00 93.00 73 ALA A O 1
ATOM 536 N N . GLU A 1 74 ? 10.235 -3.341 4.582 1.00 92.50 74 GLU A N 1
ATOM 537 C CA . GLU A 1 74 ? 9.480 -2.472 3.669 1.00 92.50 74 GLU A CA 1
ATOM 538 C C . GLU A 1 74 ? 9.807 -2.811 2.213 1.00 92.50 74 GLU A C 1
ATOM 540 O O . GLU A 1 74 ? 8.923 -3.208 1.468 1.00 92.50 74 GLU A O 1
ATOM 545 N N . GLN A 1 75 ? 11.083 -2.793 1.831 1.00 90.44 75 GLN A N 1
ATOM 546 C CA . GLN A 1 75 ? 11.517 -3.044 0.453 1.00 90.44 75 GLN A CA 1
ATOM 547 C C . GLN A 1 75 ? 11.159 -4.448 -0.031 1.00 90.44 75 GLN A C 1
ATOM 549 O O . GLN A 1 75 ? 10.743 -4.628 -1.173 1.00 90.44 75 GLN A O 1
ATOM 554 N N . THR A 1 76 ? 11.336 -5.462 0.821 1.00 93.69 76 THR A N 1
ATOM 555 C CA . THR A 1 76 ? 10.983 -6.847 0.479 1.00 93.69 76 THR A CA 1
ATOM 556 C C . THR A 1 76 ? 9.479 -6.957 0.227 1.00 93.69 76 THR A C 1
ATOM 558 O O . THR A 1 76 ? 9.069 -7.591 -0.743 1.00 93.69 76 THR A O 1
ATOM 561 N N . THR A 1 77 ? 8.676 -6.281 1.049 1.00 95.19 77 THR A N 1
ATOM 562 C CA . THR A 1 77 ? 7.219 -6.222 0.906 1.00 95.19 77 THR A CA 1
ATOM 563 C C . THR A 1 77 ? 6.812 -5.470 -0.363 1.00 95.19 77 THR A C 1
ATOM 565 O O . THR A 1 77 ? 6.071 -6.017 -1.176 1.00 95.19 77 THR A O 1
ATOM 568 N N . SER A 1 78 ? 7.375 -4.285 -0.609 1.00 92.44 78 SER A N 1
ATOM 569 C CA . SER A 1 78 ? 7.102 -3.442 -1.782 1.00 92.44 78 SER A CA 1
ATOM 570 C C . SER A 1 78 ? 7.418 -4.131 -3.105 1.00 92.44 78 SER A C 1
ATOM 572 O O . SER A 1 78 ? 6.695 -3.970 -4.084 1.00 92.44 78 SER A O 1
ATOM 574 N N . ARG A 1 79 ? 8.470 -4.956 -3.141 1.00 90.31 79 ARG A N 1
ATOM 575 C CA . ARG A 1 79 ? 8.820 -5.750 -4.328 1.00 90.31 79 ARG A CA 1
ATOM 576 C C . ARG A 1 79 ? 7.872 -6.920 -4.553 1.00 90.31 79 ARG A C 1
ATOM 578 O O . ARG A 1 79 ? 7.616 -7.269 -5.698 1.00 90.31 79 ARG A O 1
ATOM 585 N N . ALA A 1 80 ? 7.390 -7.548 -3.483 1.00 92.69 80 ALA A N 1
ATOM 586 C CA . ALA A 1 80 ? 6.584 -8.762 -3.567 1.00 92.69 80 ALA A CA 1
ATOM 587 C C . ALA A 1 80 ? 5.078 -8.492 -3.691 1.00 92.69 80 ALA A C 1
ATOM 589 O O . ALA A 1 80 ? 4.368 -9.314 -4.268 1.00 92.69 80 ALA A O 1
ATOM 590 N N . MET A 1 81 ? 4.584 -7.355 -3.189 1.00 93.50 81 MET A N 1
ATOM 591 C CA . MET A 1 81 ? 3.157 -7.022 -3.186 1.00 93.50 81 MET A CA 1
ATOM 592 C C . MET A 1 81 ? 2.539 -7.031 -4.597 1.00 93.50 81 MET A C 1
ATOM 594 O O . MET A 1 81 ? 1.535 -7.724 -4.777 1.00 93.50 81 MET A O 1
ATOM 598 N N . PRO A 1 82 ? 3.120 -6.378 -5.625 1.00 90.12 82 PRO A N 1
ATOM 599 C CA . PRO A 1 82 ? 2.526 -6.387 -6.966 1.00 90.12 82 PRO A CA 1
ATOM 600 C C . PRO A 1 82 ? 2.596 -7.769 -7.622 1.00 90.12 82 PRO A C 1
ATOM 602 O O . PRO A 1 82 ? 1.687 -8.169 -8.350 1.00 90.12 82 PRO A O 1
ATOM 605 N N . LEU A 1 83 ? 3.649 -8.540 -7.317 1.00 89.88 83 LEU A N 1
ATOM 606 C CA . LEU A 1 83 ? 3.881 -9.888 -7.850 1.00 89.88 83 LEU A CA 1
ATOM 607 C C . LEU A 1 83 ? 2.774 -10.881 -7.478 1.00 89.88 83 LEU A C 1
ATOM 609 O O . LEU A 1 83 ? 2.575 -11.858 -8.202 1.00 89.88 83 LEU A O 1
ATOM 613 N N . LEU A 1 84 ? 2.013 -10.608 -6.414 1.00 90.81 84 LEU A N 1
ATOM 614 C CA . LEU A 1 84 ? 0.828 -11.384 -6.046 1.00 90.81 84 LEU A CA 1
ATOM 615 C C . LEU A 1 84 ? -0.239 -11.412 -7.150 1.00 90.81 84 LEU A C 1
ATOM 617 O O . LEU A 1 84 ? -0.963 -12.399 -7.250 1.00 90.81 84 LEU A O 1
ATOM 621 N N . TYR A 1 85 ? -0.318 -10.369 -7.984 1.00 86.94 85 TYR A N 1
ATOM 622 C CA . TYR A 1 85 ? -1.381 -10.186 -8.982 1.00 86.94 85 TYR A CA 1
ATOM 623 C C . TYR A 1 85 ? -0.885 -10.278 -10.432 1.00 86.94 85 TYR A C 1
ATOM 625 O O . TYR A 1 85 ? -1.689 -10.352 -11.362 1.00 86.94 85 TYR A O 1
ATOM 633 N N . VAL A 1 86 ? 0.436 -10.318 -10.659 1.00 80.94 86 VAL A N 1
ATOM 634 C CA . VAL A 1 86 ? 1.025 -10.311 -12.012 1.00 80.94 86 VAL A CA 1
ATOM 635 C C . VAL A 1 86 ? 0.507 -11.450 -12.881 1.00 80.94 86 VAL A C 1
ATOM 637 O O . VAL A 1 86 ? 0.218 -11.219 -14.049 1.00 80.94 86 VAL A O 1
ATOM 640 N N . ASN A 1 87 ? 0.342 -12.659 -12.338 1.00 73.62 87 ASN A N 1
ATOM 641 C CA . ASN A 1 87 ? -0.158 -13.793 -13.121 1.00 73.62 87 ASN A CA 1
ATOM 642 C C . ASN A 1 87 ? -1.598 -13.587 -13.614 1.00 73.62 87 ASN A C 1
ATOM 644 O O . ASN A 1 87 ? -1.912 -13.968 -14.743 1.00 73.62 87 ASN A O 1
ATOM 648 N N . GLU A 1 88 ? -2.458 -12.961 -12.806 1.00 73.81 88 GLU A N 1
ATOM 649 C CA . GLU A 1 88 ? -3.828 -12.635 -13.214 1.00 73.81 88 GLU A CA 1
ATOM 650 C C . GLU A 1 88 ? -3.805 -11.634 -14.381 1.00 73.81 88 GLU A C 1
ATOM 652 O O . GLU A 1 88 ? -4.479 -11.842 -15.392 1.00 73.81 88 GLU A O 1
ATOM 657 N N . MET A 1 89 ? -2.948 -10.609 -14.304 1.00 71.44 89 MET A N 1
ATOM 658 C CA . MET A 1 89 ? -2.827 -9.582 -15.346 1.00 71.44 89 MET A CA 1
ATOM 659 C C . MET A 1 89 ? -2.127 -10.071 -16.620 1.00 71.44 89 MET A C 1
ATOM 661 O O . MET A 1 89 ? -2.568 -9.748 -17.723 1.00 71.44 89 MET A O 1
ATOM 665 N N . ALA A 1 90 ? -1.051 -10.855 -16.489 1.00 69.12 90 ALA A N 1
ATOM 666 C CA . ALA A 1 90 ? -0.206 -11.321 -17.591 1.00 69.12 90 ALA A CA 1
ATOM 667 C C . ALA A 1 90 ? -1.014 -12.068 -18.660 1.00 69.12 90 ALA A C 1
ATOM 669 O O . ALA A 1 90 ? -0.789 -11.872 -19.857 1.00 69.12 90 ALA A O 1
ATOM 670 N N . SER A 1 91 ? -2.009 -12.848 -18.222 1.00 62.88 91 SER A N 1
ATOM 671 C CA . SER A 1 91 ? -2.932 -13.570 -19.101 1.00 62.88 91 SER A CA 1
ATOM 672 C C . SER A 1 91 ? -3.751 -12.649 -20.020 1.00 62.88 91 SER A C 1
ATOM 674 O O . SER A 1 91 ? -4.066 -13.033 -21.146 1.00 62.88 91 SER A O 1
ATOM 676 N N . GLY A 1 92 ? -4.052 -11.423 -19.576 1.00 63.81 92 GLY A N 1
ATOM 677 C CA . GLY A 1 92 ? -4.833 -10.434 -20.323 1.00 63.81 92 GLY A CA 1
ATOM 678 C C . GLY A 1 92 ? -4.006 -9.498 -21.209 1.00 63.81 92 GLY A C 1
ATOM 679 O O . GLY A 1 92 ? -4.531 -8.981 -22.192 1.00 63.81 92 GLY A O 1
ATOM 680 N N . ILE A 1 93 ? -2.721 -9.293 -20.894 1.00 64.25 93 ILE A N 1
ATOM 681 C CA . ILE A 1 93 ? -1.840 -8.342 -21.606 1.00 64.25 93 ILE A CA 1
ATOM 682 C C . ILE A 1 93 ? -0.764 -9.017 -22.471 1.00 64.25 93 ILE A C 1
ATOM 684 O O . ILE A 1 93 ? 0.092 -8.338 -23.031 1.00 64.25 93 ILE A O 1
ATOM 688 N N . GLY A 1 94 ? -0.799 -10.348 -22.598 1.00 62.16 94 GLY A N 1
ATOM 689 C CA . GLY A 1 94 ? 0.133 -11.103 -23.444 1.00 62.16 94 GLY A CA 1
ATOM 690 C C . GLY A 1 94 ? 1.565 -11.152 -22.904 1.00 62.16 94 GLY A C 1
ATOM 691 O O . GLY A 1 94 ? 2.503 -11.358 -23.674 1.00 62.16 94 GLY A O 1
ATOM 692 N N . MET A 1 95 ? 1.745 -10.955 -21.595 1.00 68.06 95 MET A N 1
ATOM 693 C CA . MET A 1 95 ? 3.050 -11.072 -20.947 1.00 68.06 95 MET A CA 1
ATOM 694 C C . MET A 1 95 ? 3.379 -12.552 -20.718 1.00 68.06 95 MET A C 1
ATOM 696 O O . MET A 1 95 ? 2.503 -13.343 -20.366 1.00 68.06 95 MET A O 1
ATOM 700 N N . ALA A 1 96 ? 4.638 -12.942 -20.932 1.00 65.31 96 ALA A N 1
ATOM 701 C CA . ALA A 1 96 ? 5.068 -14.314 -20.688 1.00 65.31 96 ALA A CA 1
ATOM 702 C C . ALA A 1 96 ? 4.891 -14.674 -19.204 1.00 65.31 96 ALA A C 1
ATOM 704 O O . ALA A 1 96 ? 5.232 -13.884 -18.324 1.00 65.31 96 ALA A O 1
ATOM 705 N N . SER A 1 97 ? 4.358 -15.870 -18.938 1.00 68.06 97 SER A N 1
ATOM 706 C CA . SER A 1 97 ? 4.284 -16.402 -17.578 1.00 68.06 97 SER A CA 1
ATOM 707 C C . SER A 1 97 ? 5.698 -16.644 -17.060 1.00 68.06 97 SER A C 1
ATOM 709 O O . SER A 1 97 ? 6.513 -17.274 -17.734 1.00 68.06 97 SER A O 1
ATOM 711 N N . ASP A 1 98 ? 5.978 -16.118 -15.874 1.00 76.44 98 ASP A N 1
ATOM 712 C CA . ASP A 1 98 ? 7.253 -16.281 -15.195 1.00 76.44 98 ASP A CA 1
ATOM 713 C C . ASP A 1 98 ? 7.176 -17.517 -14.278 1.00 76.44 98 ASP A C 1
ATOM 715 O O . ASP A 1 98 ? 6.451 -17.489 -13.276 1.00 76.44 98 ASP A O 1
ATOM 719 N N . PRO A 1 99 ? 7.866 -18.623 -14.620 1.00 76.94 99 PRO A N 1
ATOM 720 C CA . PRO A 1 99 ? 7.744 -19.883 -13.890 1.00 76.94 99 PRO A CA 1
ATOM 721 C C . PRO A 1 99 ? 8.317 -19.808 -12.467 1.00 76.94 99 PRO A C 1
ATOM 723 O O . PRO A 1 99 ? 7.889 -20.571 -11.601 1.00 76.94 99 PRO A O 1
ATOM 726 N N . ASP A 1 100 ? 9.230 -18.871 -12.206 1.00 84.81 100 ASP A N 1
ATOM 727 C CA . ASP A 1 100 ? 9.906 -18.709 -10.917 1.00 84.81 100 ASP A CA 1
ATOM 728 C C . ASP A 1 100 ? 9.198 -17.684 -10.013 1.00 84.81 100 ASP A C 1
ATOM 730 O O . ASP A 1 100 ? 9.576 -17.494 -8.853 1.00 84.81 100 ASP A O 1
ATOM 734 N N . LEU A 1 101 ? 8.150 -17.016 -10.512 1.00 85.12 101 LEU A N 1
ATOM 735 C CA . LEU A 1 101 ? 7.395 -15.997 -9.780 1.00 85.12 101 LEU A CA 1
ATOM 736 C C . LEU A 1 101 ? 6.876 -16.508 -8.436 1.00 85.12 101 LEU A C 1
ATOM 738 O O . LEU A 1 101 ? 7.054 -15.843 -7.417 1.00 85.12 101 LEU A O 1
ATOM 742 N N . HIS A 1 102 ? 6.273 -17.698 -8.426 1.00 89.94 102 HIS A N 1
ATOM 743 C CA . HIS A 1 102 ? 5.727 -18.276 -7.202 1.00 89.94 102 HIS A CA 1
ATOM 744 C C . HIS A 1 102 ? 6.820 -18.473 -6.141 1.00 89.94 102 HIS A C 1
ATOM 746 O O . HIS A 1 102 ? 6.631 -18.090 -4.988 1.00 89.94 102 HIS A O 1
ATOM 752 N N . GLY A 1 103 ? 7.981 -19.006 -6.541 1.00 91.56 103 GLY A N 1
ATOM 753 C CA . GLY A 1 103 ? 9.126 -19.196 -5.649 1.00 91.56 103 GLY A CA 1
ATOM 754 C C . GLY A 1 103 ? 9.635 -17.875 -5.075 1.00 91.56 103 GLY A C 1
ATOM 755 O O . GLY A 1 103 ? 9.787 -17.756 -3.864 1.00 91.56 103 GLY A O 1
ATOM 756 N N . ARG A 1 104 ? 9.793 -16.841 -5.913 1.00 90.94 104 ARG A N 1
ATOM 757 C CA . ARG A 1 104 ? 10.241 -15.510 -5.461 1.00 90.94 104 ARG A CA 1
ATOM 758 C C . ARG A 1 104 ? 9.296 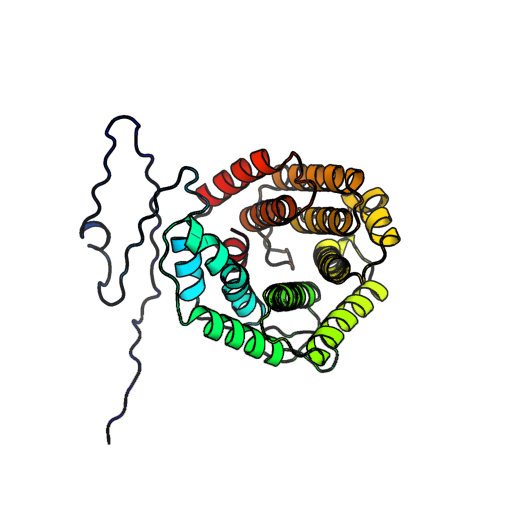-14.872 -4.446 1.00 90.94 104 ARG A C 1
ATOM 760 O O . ARG A 1 104 ? 9.758 -14.276 -3.475 1.00 90.94 104 ARG A O 1
ATOM 767 N N . VAL A 1 105 ? 7.984 -14.993 -4.652 1.00 93.56 105 VAL A N 1
ATOM 768 C CA . VAL A 1 105 ? 6.996 -14.484 -3.690 1.00 93.56 105 VAL A CA 1
ATOM 769 C C . VAL A 1 105 ? 7.038 -15.297 -2.394 1.00 93.56 105 VAL A C 1
ATOM 771 O O . VAL A 1 105 ? 7.030 -14.711 -1.312 1.00 93.56 105 VAL A O 1
ATOM 774 N N . GLN A 1 106 ? 7.143 -16.626 -2.480 1.00 96.62 106 GLN A N 1
ATOM 775 C CA . GLN A 1 106 ? 7.235 -17.487 -1.300 1.00 96.62 106 GLN A CA 1
ATOM 776 C C . GLN A 1 106 ? 8.501 -17.198 -0.472 1.00 96.62 106 GLN A C 1
ATOM 778 O O . GLN A 1 106 ? 8.431 -17.105 0.755 1.00 96.62 106 GLN A O 1
ATOM 783 N N . ASP A 1 107 ? 9.635 -16.958 -1.131 1.00 95.56 107 ASP A N 1
ATOM 784 C CA . ASP A 1 107 ? 10.880 -16.543 -0.482 1.00 95.56 107 ASP A CA 1
ATOM 785 C C . ASP A 1 107 ? 10.744 -15.170 0.188 1.00 95.56 107 ASP A C 1
ATOM 787 O O . ASP A 1 107 ? 11.239 -14.967 1.300 1.00 95.56 107 ASP A O 1
ATOM 791 N N . ALA A 1 108 ? 10.038 -14.225 -0.445 1.00 95.56 108 ALA A N 1
ATOM 792 C CA . ALA A 1 108 ? 9.763 -12.918 0.145 1.00 95.56 108 ALA A CA 1
ATOM 793 C C . ALA A 1 108 ? 8.901 -13.032 1.412 1.00 95.56 108 ALA A C 1
ATOM 795 O O . ALA A 1 108 ? 9.219 -12.387 2.412 1.00 95.56 108 ALA A O 1
ATOM 796 N N . ILE A 1 109 ? 7.877 -13.895 1.407 1.00 97.81 109 ILE A N 1
ATOM 797 C CA . ILE A 1 109 ? 7.050 -14.205 2.585 1.00 97.81 109 ILE A CA 1
ATOM 798 C C . ILE A 1 109 ? 7.924 -14.733 3.724 1.00 97.81 109 ILE A C 1
ATOM 800 O O . ILE A 1 109 ? 7.894 -14.194 4.830 1.00 97.81 109 ILE A O 1
ATOM 804 N N . TYR A 1 110 ? 8.747 -15.751 3.469 1.00 97.44 110 TYR A N 1
ATOM 805 C CA . TYR A 1 110 ? 9.615 -16.308 4.508 1.00 97.44 110 TYR A CA 1
ATOM 806 C C . TYR A 1 110 ? 10.651 -15.300 5.009 1.00 97.44 110 TYR A C 1
ATOM 808 O O . TYR A 1 110 ? 10.948 -15.257 6.205 1.00 97.44 110 TYR A O 1
ATOM 816 N N . LYS A 1 111 ? 11.153 -14.434 4.127 1.00 96.50 111 LYS A N 1
ATOM 817 C CA . LYS A 1 111 ? 12.079 -13.373 4.505 1.00 96.50 111 LYS A CA 1
ATOM 818 C C . LYS A 1 111 ? 11.434 -12.335 5.421 1.00 96.50 111 LYS A C 1
ATOM 820 O O . LYS A 1 111 ? 12.018 -12.043 6.461 1.00 96.50 111 LYS A O 1
ATOM 825 N N . VAL A 1 112 ? 10.249 -11.809 5.103 1.00 97.31 112 VAL A N 1
ATOM 826 C CA . VAL A 1 112 ? 9.589 -10.832 5.994 1.00 97.31 112 VAL A CA 1
ATOM 827 C C . VAL A 1 112 ? 9.180 -11.467 7.324 1.00 97.31 112 VAL A C 1
ATOM 829 O O . VAL A 1 112 ? 9.319 -10.840 8.369 1.00 97.31 112 VAL A O 1
ATOM 832 N N . LEU A 1 113 ? 8.788 -12.746 7.323 1.00 97.69 113 LEU A N 1
ATOM 833 C CA . LEU A 1 113 ? 8.516 -13.496 8.552 1.00 97.69 113 LEU A CA 1
ATOM 834 C C . LEU A 1 113 ? 9.769 -13.692 9.414 1.00 97.69 113 LEU A C 1
ATOM 836 O O . LEU A 1 113 ? 9.664 -13.731 10.637 1.00 97.69 113 LEU A O 1
ATOM 840 N N . SER A 1 114 ? 10.965 -13.739 8.817 1.00 97.12 114 SER A N 1
ATOM 841 C CA . SER A 1 114 ? 12.221 -13.751 9.583 1.00 97.12 114 SER A CA 1
ATOM 842 C C . SER A 1 114 ? 12.478 -12.446 10.354 1.00 97.12 114 SER A C 1
ATOM 844 O O . SER A 1 114 ? 13.313 -12.418 11.258 1.00 97.12 114 SER A O 1
ATOM 846 N N . TYR A 1 115 ? 11.748 -11.375 10.025 1.00 97.75 115 TYR A N 1
ATOM 847 C CA . TYR A 1 115 ? 11.796 -10.082 10.710 1.00 97.75 115 TYR A CA 1
ATOM 848 C C . TYR A 1 115 ? 10.692 -9.915 11.758 1.00 97.75 115 TYR A C 1
ATOM 850 O O . TYR A 1 115 ? 10.594 -8.855 12.376 1.00 97.75 115 TYR A O 1
ATOM 858 N N . GLN A 1 116 ? 9.878 -10.949 11.982 1.00 98.31 116 GLN A N 1
ATOM 859 C CA . GLN A 1 116 ? 8.824 -10.935 12.985 1.00 98.31 116 GLN A CA 1
ATOM 860 C C . GLN A 1 116 ? 9.394 -11.188 14.389 1.00 98.31 116 GLN A C 1
ATOM 862 O O . GLN A 1 116 ? 10.106 -12.163 14.633 1.00 98.31 116 GLN A O 1
ATOM 867 N N . ALA A 1 117 ? 9.062 -10.317 15.338 1.00 97.50 117 ALA A N 1
ATOM 868 C CA . ALA A 1 117 ? 9.318 -10.512 16.758 1.00 97.50 117 ALA A CA 1
ATOM 869 C C . ALA A 1 117 ? 8.281 -11.452 17.393 1.00 97.50 117 ALA A C 1
ATOM 871 O O . ALA A 1 117 ? 7.182 -11.652 16.880 1.00 97.50 117 ALA A O 1
ATOM 872 N N . SER A 1 118 ? 8.589 -11.985 18.577 1.00 94.31 118 SER A N 1
ATOM 873 C CA . SER A 1 118 ? 7.684 -12.884 19.313 1.00 94.31 118 SER A CA 1
ATOM 874 C C . SER A 1 118 ? 6.333 -12.250 19.676 1.00 94.31 118 SER A C 1
ATOM 876 O O . SER A 1 118 ? 5.346 -12.969 19.834 1.00 94.31 118 SER A O 1
ATOM 878 N N . ALA A 1 119 ? 6.288 -10.918 19.787 1.00 92.81 119 ALA A N 1
ATOM 879 C CA . ALA A 1 119 ? 5.072 -10.142 20.023 1.00 92.81 119 ALA A CA 1
ATOM 880 C C . ALA A 1 119 ? 4.187 -9.983 18.770 1.00 92.81 119 ALA A C 1
ATOM 882 O O . ALA A 1 119 ? 3.040 -9.567 18.894 1.00 92.81 119 ALA A O 1
ATOM 883 N N . GLY A 1 120 ? 4.690 -10.337 17.582 1.00 96.19 120 GLY A N 1
ATOM 884 C CA . GLY A 1 120 ? 3.979 -10.242 16.305 1.00 96.19 120 GLY A CA 1
ATOM 885 C C . GLY A 1 120 ? 4.319 -9.012 15.460 1.00 96.19 120 GLY A C 1
ATOM 886 O O . GLY A 1 120 ? 3.947 -9.004 14.290 1.00 96.19 120 GLY A O 1
ATOM 887 N N . SER A 1 121 ? 5.030 -8.028 16.018 1.00 97.31 121 SER A N 1
ATOM 888 C CA . SER A 1 121 ? 5.570 -6.865 15.301 1.00 97.31 121 SER A CA 1
ATOM 889 C C . SER A 1 121 ? 6.738 -7.238 14.385 1.00 97.31 121 SER A C 1
ATOM 891 O O . SER A 1 121 ? 7.328 -8.312 14.522 1.00 97.31 121 SER A O 1
ATOM 893 N N . PHE A 1 122 ? 7.107 -6.340 13.483 1.00 97.94 122 PHE A N 1
ATOM 894 C CA . PHE A 1 122 ? 8.182 -6.489 12.516 1.00 97.94 122 PHE A CA 1
ATOM 895 C C . PHE A 1 122 ? 9.236 -5.397 12.713 1.00 97.94 122 PHE A C 1
ATOM 897 O O . PHE A 1 122 ? 8.933 -4.241 12.997 1.00 97.94 122 PHE A O 1
ATOM 904 N N . GLY A 1 123 ? 10.507 -5.762 12.558 1.00 95.94 123 GLY A N 1
ATOM 905 C CA . GLY A 1 123 ? 11.595 -4.789 12.485 1.00 95.94 123 GLY A CA 1
ATOM 906 C C . GLY A 1 123 ? 12.080 -4.586 11.053 1.00 95.94 123 GLY A C 1
ATOM 907 O O . GLY A 1 123 ? 11.904 -5.434 10.180 1.00 95.94 123 GLY A O 1
ATOM 908 N N . LEU A 1 124 ? 12.751 -3.459 10.809 1.00 92.44 124 LEU A N 1
ATOM 909 C CA . LEU A 1 124 ? 13.189 -3.084 9.463 1.00 92.44 124 LEU A CA 1
ATOM 910 C C . LEU A 1 124 ? 14.227 -4.060 8.870 1.00 92.44 124 LEU A C 1
ATOM 912 O O . LEU A 1 124 ? 14.206 -4.317 7.671 1.00 92.44 124 LEU A O 1
ATOM 916 N N . TRP A 1 125 ? 15.120 -4.624 9.688 1.00 93.25 125 TRP A N 1
ATOM 917 C CA . TRP A 1 125 ? 16.236 -5.483 9.238 1.00 93.25 125 TRP A CA 1
ATOM 918 C C . TRP A 1 125 ? 16.311 -6.843 9.948 1.00 93.25 125 TRP A C 1
ATOM 920 O O . TRP A 1 125 ? 17.254 -7.607 9.741 1.00 93.25 125 TRP A O 1
ATOM 930 N N . GLY A 1 126 ? 15.354 -7.128 10.824 1.00 94.69 126 GLY A N 1
ATOM 931 C CA . GLY A 1 126 ? 15.376 -8.248 11.757 1.00 94.69 126 GLY A CA 1
ATOM 932 C C . GLY A 1 126 ? 14.167 -8.186 12.688 1.00 94.69 126 GLY A C 1
ATOM 933 O O . GLY A 1 126 ? 13.396 -7.234 12.592 1.00 94.69 126 GLY A O 1
ATOM 934 N N . PRO A 1 127 ? 14.007 -9.154 13.604 1.00 96.38 127 PRO A N 1
ATOM 935 C CA . PRO A 1 127 ? 12.985 -9.095 14.645 1.00 96.38 127 PRO A CA 1
ATOM 936 C C . PRO A 1 127 ? 13.043 -7.769 15.411 1.00 96.38 127 PRO A C 1
ATOM 938 O O . PRO A 1 127 ? 14.086 -7.407 15.956 1.00 96.38 127 PRO A O 1
ATOM 941 N N . GLY A 1 128 ? 11.929 -7.041 15.449 1.00 93.56 128 GLY A N 1
ATOM 942 C CA . GLY A 1 128 ? 11.852 -5.717 16.063 1.00 93.56 128 GLY A CA 1
ATOM 943 C C . GLY A 1 128 ? 10.418 -5.250 16.293 1.00 93.56 128 GLY A C 1
ATOM 944 O O . GLY A 1 128 ? 9.465 -5.995 16.071 1.00 93.56 128 GLY A O 1
ATOM 945 N N . SER A 1 129 ? 10.283 -4.025 16.790 1.00 92.69 129 SER A N 1
ATOM 946 C CA . SER A 1 129 ? 9.008 -3.385 17.125 1.00 92.69 129 SER A CA 1
ATOM 947 C C . SER A 1 129 ? 9.133 -1.866 17.021 1.00 92.69 129 SER A C 1
ATOM 949 O O . SER A 1 129 ? 10.248 -1.344 16.998 1.00 92.69 129 SER A O 1
ATOM 951 N N . GLY A 1 130 ? 8.004 -1.159 17.088 1.00 87.75 130 GLY A N 1
ATOM 952 C CA . GLY A 1 130 ? 7.968 0.302 17.239 1.00 87.75 130 GLY A CA 1
ATOM 953 C C . GLY A 1 130 ? 7.571 1.070 15.981 1.00 87.75 130 GLY A C 1
ATOM 954 O O . GLY A 1 130 ? 7.479 2.288 16.043 1.00 87.75 130 GLY A O 1
ATOM 955 N N . ASP A 1 131 ? 7.293 0.374 14.880 1.00 92.88 131 ASP A N 1
ATOM 956 C CA . ASP A 1 131 ? 6.785 0.961 13.640 1.00 92.88 131 ASP A CA 1
ATOM 957 C C . ASP A 1 131 ? 5.449 0.291 13.282 1.00 92.88 131 ASP A C 1
ATOM 959 O O . ASP A 1 131 ? 5.401 -0.766 12.653 1.00 92.88 131 ASP A O 1
ATOM 963 N N . LEU A 1 132 ? 4.346 0.890 13.745 1.00 94.69 132 LEU A N 1
ATOM 964 C CA . LEU A 1 132 ? 3.001 0.353 13.518 1.00 94.69 132 LEU A CA 1
ATOM 965 C C . LEU A 1 132 ? 2.606 0.413 12.035 1.00 94.69 132 LEU A C 1
ATOM 967 O O . LEU A 1 132 ? 1.852 -0.440 11.566 1.00 94.69 132 LEU A O 1
ATOM 971 N N . TRP A 1 133 ? 3.115 1.398 11.293 1.00 95.06 133 TRP A N 1
ATOM 972 C CA . TRP A 1 133 ? 2.852 1.496 9.863 1.00 95.06 133 TRP A CA 1
ATOM 973 C C . TRP A 1 133 ? 3.497 0.321 9.127 1.00 95.06 133 TRP A C 1
ATOM 975 O O . TRP A 1 133 ? 2.825 -0.354 8.346 1.00 95.06 133 TRP A O 1
ATOM 985 N N . LEU A 1 134 ? 4.764 0.017 9.430 1.00 96.00 134 LEU A N 1
ATOM 986 C CA . LEU A 1 134 ? 5.463 -1.143 8.878 1.00 96.00 134 LEU A CA 1
ATOM 987 C C . LEU A 1 134 ? 4.782 -2.453 9.284 1.00 96.00 134 LEU A C 1
ATOM 989 O O . LEU A 1 134 ? 4.595 -3.329 8.438 1.00 96.00 134 LEU A O 1
ATOM 993 N N . ASP A 1 135 ? 4.374 -2.574 10.551 1.00 97.50 135 ASP A N 1
ATOM 994 C CA . ASP A 1 135 ? 3.626 -3.733 11.037 1.00 97.50 135 ASP A CA 1
ATOM 995 C C . ASP A 1 135 ? 2.354 -3.950 10.209 1.00 97.50 135 ASP A C 1
ATOM 997 O O . ASP A 1 135 ? 2.077 -5.072 9.771 1.00 97.50 135 ASP A O 1
ATOM 1001 N N . ALA A 1 136 ? 1.590 -2.884 9.956 1.00 98.06 136 ALA A N 1
ATOM 1002 C CA . ALA A 1 136 ? 0.388 -2.940 9.136 1.00 98.06 136 ALA A CA 1
ATOM 1003 C C . ALA A 1 136 ? 0.717 -3.294 7.678 1.00 98.06 136 ALA A C 1
ATOM 1005 O O . ALA A 1 136 ? 0.096 -4.202 7.129 1.00 98.06 136 ALA A O 1
ATOM 1006 N N . TYR A 1 137 ? 1.729 -2.664 7.077 1.00 97.94 137 TYR A N 1
ATOM 1007 C CA . TYR A 1 137 ? 2.128 -2.896 5.686 1.00 97.94 137 TYR A CA 1
ATOM 1008 C C . TYR A 1 137 ? 2.549 -4.350 5.421 1.00 97.94 137 TYR A C 1
ATOM 1010 O O . TYR A 1 137 ? 2.056 -4.995 4.492 1.00 97.94 137 TYR A O 1
ATOM 1018 N N . VAL A 1 138 ? 3.404 -4.914 6.281 1.00 98.19 138 VAL A N 1
ATOM 1019 C CA . VAL A 1 138 ? 3.821 -6.322 6.176 1.00 98.19 138 VAL A CA 1
ATOM 1020 C C . VAL A 1 138 ? 2.629 -7.254 6.412 1.00 98.19 138 VAL A C 1
ATOM 1022 O O . VAL A 1 138 ? 2.459 -8.244 5.699 1.00 98.19 138 VAL A O 1
ATOM 1025 N N . THR A 1 139 ? 1.758 -6.939 7.373 1.00 98.62 139 THR A N 1
ATOM 1026 C CA . THR A 1 139 ? 0.572 -7.765 7.656 1.00 98.62 139 THR A CA 1
ATOM 1027 C C . THR A 1 139 ? -0.458 -7.717 6.519 1.00 98.62 139 THR A C 1
ATOM 1029 O O . THR A 1 139 ? -1.118 -8.726 6.253 1.00 98.62 139 THR A O 1
ATOM 1032 N N . ASP A 1 140 ? -0.586 -6.594 5.807 1.00 98.56 140 ASP A N 1
ATOM 1033 C CA . ASP A 1 140 ? -1.393 -6.476 4.585 1.00 98.56 140 ASP A CA 1
ATOM 1034 C C . ASP A 1 140 ? -0.869 -7.428 3.502 1.00 98.56 140 ASP A C 1
ATOM 1036 O O . ASP A 1 140 ? -1.616 -8.257 2.978 1.00 98.56 140 ASP A O 1
ATOM 1040 N N . PHE A 1 141 ? 0.443 -7.410 3.250 1.00 98.44 141 PHE A N 1
ATOM 1041 C CA . PHE A 1 141 ? 1.080 -8.327 2.303 1.00 98.44 141 PHE A CA 1
ATOM 1042 C C . PHE A 1 141 ? 0.844 -9.794 2.663 1.00 98.44 141 PHE A C 1
ATOM 1044 O O . PHE A 1 141 ? 0.423 -10.576 1.812 1.00 98.44 141 PHE A O 1
ATOM 1051 N N . LEU A 1 142 ? 1.035 -10.169 3.931 1.00 98.62 142 LEU A N 1
ATOM 1052 C CA . LEU A 1 142 ? 0.776 -11.532 4.399 1.00 98.62 142 LEU A CA 1
ATOM 1053 C C . LEU A 1 142 ? -0.708 -11.918 4.274 1.00 98.62 142 LEU A C 1
ATOM 1055 O O . LEU A 1 142 ? -1.022 -13.061 3.935 1.00 98.62 142 LEU A O 1
ATOM 1059 N N . THR A 1 143 ? -1.631 -10.977 4.500 1.00 98.50 143 THR A N 1
ATOM 1060 C CA . THR A 1 143 ? -3.074 -11.186 4.281 1.00 98.50 143 THR A CA 1
ATOM 1061 C C . THR A 1 143 ? -3.350 -11.501 2.815 1.00 98.50 143 THR A C 1
ATOM 1063 O O . THR A 1 143 ? -3.935 -12.540 2.501 1.00 98.50 143 THR A O 1
ATOM 1066 N N . ARG A 1 144 ? -2.883 -10.637 1.912 1.00 97.81 144 ARG A N 1
ATOM 1067 C CA . ARG A 1 144 ? -3.080 -10.759 0.463 1.00 97.81 144 ARG A CA 1
ATOM 1068 C C . ARG A 1 144 ? -2.412 -12.015 -0.099 1.00 97.81 144 ARG A C 1
ATOM 1070 O O . ARG A 1 144 ? -3.004 -12.719 -0.911 1.00 97.81 144 ARG A O 1
ATOM 1077 N N . ALA A 1 145 ? -1.232 -12.374 0.400 1.00 97.62 145 ALA A N 1
ATOM 1078 C CA . ALA A 1 145 ? -0.555 -13.618 0.050 1.00 97.62 145 ALA A CA 1
ATOM 1079 C C . ALA A 1 145 ? -1.403 -14.858 0.389 1.00 97.62 145 ALA A C 1
ATOM 1081 O O . ALA A 1 145 ? -1.540 -15.762 -0.438 1.00 97.62 145 ALA A O 1
ATOM 1082 N N . ARG A 1 146 ? -2.052 -14.889 1.564 1.00 97.31 146 ARG A N 1
ATOM 1083 C CA . ARG A 1 146 ? -2.985 -15.974 1.932 1.00 97.31 146 ARG A CA 1
ATOM 1084 C C . ARG A 1 146 ? -4.225 -16.010 1.047 1.00 97.31 146 ARG A C 1
ATOM 1086 O O . ARG A 1 146 ? -4.700 -17.097 0.708 1.00 97.31 146 ARG A O 1
ATOM 1093 N N . GLU A 1 147 ? -4.769 -14.848 0.691 1.00 95.81 147 GLU A N 1
ATOM 1094 C CA . GLU A 1 147 ? -5.895 -14.747 -0.248 1.00 95.81 147 GLU A CA 1
ATOM 1095 C C . GLU A 1 147 ? -5.527 -15.391 -1.594 1.00 95.81 147 GLU A C 1
ATOM 1097 O O . GLU A 1 147 ? -6.294 -16.216 -2.101 1.00 95.81 147 GLU A O 1
ATOM 1102 N N . GLN A 1 148 ? -4.298 -15.130 -2.056 1.00 94.56 148 GLN A N 1
ATOM 1103 C CA . GLN A 1 148 ? -3.670 -15.689 -3.258 1.00 94.56 148 GLN A CA 1
ATOM 1104 C C . GLN A 1 148 ? -3.077 -17.102 -3.087 1.00 94.56 148 GLN A C 1
ATOM 1106 O O . GLN A 1 148 ? -2.394 -17.609 -3.972 1.00 94.56 148 GLN A O 1
ATOM 1111 N N . LYS A 1 149 ? -3.385 -17.784 -1.975 1.00 95.06 149 LYS A N 1
ATOM 1112 C CA . LYS A 1 149 ? -3.034 -19.195 -1.705 1.00 95.06 149 LYS A CA 1
ATOM 1113 C C . LYS A 1 149 ? -1.540 -19.495 -1.531 1.00 95.06 149 LYS A C 1
ATOM 1115 O O . LYS A 1 149 ? -1.158 -20.661 -1.609 1.00 95.06 149 LYS A O 1
ATOM 1120 N N . TYR A 1 150 ? -0.718 -18.493 -1.231 1.00 96.94 150 TYR A N 1
ATOM 1121 C CA . TYR A 1 150 ? 0.650 -18.723 -0.761 1.00 96.94 150 TYR A CA 1
ATOM 1122 C C . TYR A 1 150 ? 0.669 -19.295 0.662 1.00 96.94 150 TYR A C 1
ATOM 1124 O O . TYR A 1 150 ? -0.277 -19.114 1.438 1.00 96.94 150 TYR A O 1
ATOM 1132 N N . ASP A 1 151 ? 1.765 -19.971 1.015 1.00 97.81 151 ASP A N 1
ATOM 1133 C CA . ASP A 1 151 ? 1.954 -20.515 2.356 1.00 97.81 151 ASP A CA 1
ATOM 1134 C C . ASP A 1 151 ? 2.392 -19.413 3.326 1.00 97.81 151 ASP A C 1
ATOM 1136 O O . ASP A 1 151 ? 3.520 -18.919 3.278 1.00 97.81 151 ASP A O 1
ATOM 1140 N N . VAL A 1 152 ? 1.480 -19.034 4.222 1.00 98.31 152 VAL A N 1
ATOM 1141 C CA . VAL A 1 152 ? 1.754 -18.140 5.349 1.00 98.31 152 VAL A CA 1
ATOM 1142 C C . VAL A 1 152 ? 1.374 -18.876 6.637 1.00 98.31 152 VAL A C 1
ATOM 1144 O O . VAL A 1 152 ? 0.185 -19.152 6.850 1.00 98.31 152 VAL A O 1
ATOM 1147 N N . PRO A 1 153 ? 2.339 -19.167 7.529 1.00 98.12 153 PRO A N 1
ATOM 1148 C CA . PRO A 1 153 ? 2.079 -19.877 8.773 1.00 98.12 153 PRO A CA 1
ATOM 1149 C C . PRO A 1 153 ? 0.988 -19.207 9.617 1.00 98.12 153 PRO A C 1
ATOM 1151 O O . PRO A 1 153 ? 1.072 -18.030 9.973 1.00 98.12 153 PRO A O 1
ATOM 1154 N N . ALA A 1 154 ? -0.039 -19.977 9.990 1.00 97.50 154 ALA A N 1
ATOM 1155 C CA . ALA A 1 154 ? -1.208 -19.452 10.699 1.00 97.50 154 ALA A CA 1
ATOM 1156 C C . ALA A 1 154 ? -0.859 -18.808 12.052 1.00 97.50 154 ALA A C 1
ATOM 1158 O O . ALA A 1 154 ? -1.474 -17.814 12.432 1.00 97.50 154 ALA A O 1
ATOM 1159 N N . LEU A 1 155 ? 0.133 -19.355 12.767 1.00 97.62 155 LEU A N 1
ATOM 1160 C CA . LEU A 1 155 ? 0.601 -18.791 14.035 1.00 97.62 155 LEU A CA 1
ATOM 1161 C C . LEU A 1 155 ? 1.184 -17.385 13.831 1.00 97.62 155 LEU A C 1
ATOM 1163 O O . LEU A 1 155 ? 0.736 -16.453 14.494 1.00 97.62 155 LEU A O 1
ATOM 1167 N N . ALA A 1 156 ? 2.103 -17.236 12.873 1.00 97.62 156 ALA A N 1
ATOM 1168 C CA . ALA A 1 156 ? 2.731 -15.959 12.542 1.00 97.62 156 ALA A CA 1
ATOM 1169 C C . ALA A 1 156 ? 1.692 -14.904 12.135 1.00 97.62 156 ALA A C 1
ATOM 1171 O O . ALA A 1 156 ? 1.711 -13.776 12.630 1.00 97.62 156 ALA A O 1
ATOM 1172 N N . MET A 1 157 ? 0.723 -15.293 11.300 1.00 98.31 157 MET A N 1
ATOM 1173 C CA . MET A 1 157 ? -0.356 -14.399 10.878 1.00 98.31 157 MET A CA 1
ATOM 1174 C C . MET A 1 157 ? -1.249 -13.966 12.050 1.00 98.31 157 MET A C 1
ATOM 1176 O O . MET A 1 157 ? -1.612 -12.797 12.170 1.00 98.31 157 MET A O 1
ATOM 1180 N N . ASN A 1 158 ? -1.603 -14.896 12.941 1.00 98.19 158 ASN A N 1
ATOM 1181 C CA . ASN A 1 158 ? -2.413 -14.579 14.115 1.00 98.19 158 ASN A CA 1
ATOM 1182 C C . ASN A 1 158 ? -1.672 -13.652 15.087 1.00 98.19 158 ASN A C 1
ATOM 1184 O O . ASN A 1 158 ? -2.302 -12.766 15.665 1.00 98.19 158 ASN A O 1
ATOM 1188 N N . GLN A 1 159 ? -0.358 -13.827 15.254 1.00 98.19 159 GLN A N 1
ATOM 1189 C CA . GLN A 1 159 ? 0.475 -12.935 16.063 1.00 98.19 159 GLN A CA 1
ATOM 1190 C C . GLN A 1 159 ? 0.533 -11.527 15.464 1.00 98.19 159 GLN A C 1
ATOM 1192 O O . GLN A 1 159 ? 0.297 -10.567 16.191 1.00 98.19 159 GLN A O 1
ATOM 1197 N N . ALA A 1 160 ? 0.745 -11.403 14.151 1.00 98.38 160 ALA A N 1
ATOM 1198 C CA . ALA A 1 160 ? 0.751 -10.114 13.456 1.00 98.38 160 ALA A CA 1
ATOM 1199 C C . ALA A 1 160 ? -0.580 -9.361 13.627 1.00 98.38 160 ALA A C 1
ATOM 1201 O O . ALA A 1 160 ? -0.608 -8.210 14.057 1.00 98.38 160 ALA A O 1
ATOM 1202 N N . LEU A 1 161 ? -1.711 -10.040 13.401 1.00 98.38 161 LEU A N 1
ATOM 1203 C CA . LEU A 1 161 ? -3.036 -9.443 13.601 1.00 98.38 161 LEU A CA 1
ATOM 1204 C C . LEU A 1 161 ? -3.291 -9.059 15.063 1.00 98.38 161 LEU A C 1
ATOM 1206 O O . LEU A 1 161 ? -3.893 -8.022 15.321 1.00 98.38 161 LEU A O 1
ATOM 1210 N N . SER A 1 162 ? -2.841 -9.878 16.017 1.00 97.50 162 SER A N 1
ATOM 1211 C CA . SER A 1 162 ? -2.986 -9.572 17.446 1.00 97.50 162 SER A CA 1
ATOM 1212 C C . SER A 1 162 ? -2.137 -8.364 17.850 1.00 97.50 162 SER A C 1
ATOM 1214 O O . SER A 1 162 ? -2.604 -7.538 18.626 1.00 97.50 162 SER A O 1
ATOM 1216 N N . ASN A 1 163 ? -0.931 -8.220 17.291 1.00 97.31 163 ASN A N 1
ATOM 1217 C CA . ASN A 1 163 ? -0.086 -7.040 17.477 1.00 97.31 163 ASN A CA 1
ATOM 1218 C C . ASN A 1 163 ? -0.803 -5.763 17.014 1.00 97.31 163 ASN A C 1
ATOM 1220 O O . ASN A 1 163 ? -0.901 -4.815 17.789 1.00 97.31 163 ASN A O 1
ATOM 1224 N N . LEU A 1 164 ? -1.399 -5.774 15.814 1.00 97.06 164 LEU A N 1
ATOM 1225 C CA . LEU A 1 164 ? -2.179 -4.635 15.314 1.00 97.06 164 LEU A CA 1
ATOM 1226 C C . LEU A 1 164 ? -3.380 -4.317 16.215 1.00 97.06 164 LEU A C 1
ATOM 1228 O O . LEU A 1 164 ? -3.586 -3.157 16.553 1.00 97.06 164 LEU A O 1
ATOM 1232 N N . GLN A 1 165 ? -4.145 -5.334 16.639 1.00 95.69 165 GLN A N 1
ATOM 1233 C CA . GLN A 1 165 ? -5.285 -5.150 17.552 1.00 95.69 165 GLN A CA 1
ATOM 1234 C C . GLN A 1 165 ? -4.864 -4.541 18.892 1.00 95.69 165 GLN A C 1
ATOM 1236 O O . GLN A 1 165 ? -5.552 -3.669 19.416 1.00 95.69 165 GLN A O 1
ATOM 1241 N N . ASN A 1 166 ? -3.738 -4.992 19.446 1.00 93.75 166 ASN A N 1
ATOM 1242 C CA . ASN A 1 166 ? -3.218 -4.453 20.694 1.00 93.75 166 ASN A CA 1
ATOM 1243 C C . ASN A 1 166 ? -2.776 -2.998 20.509 1.00 93.75 166 ASN A C 1
ATOM 1245 O O . ASN A 1 166 ? -3.145 -2.151 21.316 1.00 93.75 166 ASN A O 1
ATOM 1249 N N . ALA A 1 167 ? -2.045 -2.690 19.435 1.00 92.19 167 ALA A N 1
ATOM 1250 C CA . ALA A 1 167 ? -1.544 -1.345 19.171 1.00 92.19 167 ALA A CA 1
ATOM 1251 C C . ALA A 1 167 ? -2.673 -0.304 19.066 1.00 92.19 167 ALA A C 1
ATOM 1253 O O . ALA A 1 167 ? -2.608 0.718 19.746 1.00 92.19 167 ALA A O 1
ATOM 1254 N N . ILE A 1 168 ? -3.746 -0.601 18.317 1.00 90.88 168 ILE A N 1
ATOM 1255 C CA . ILE A 1 168 ? -4.913 0.300 18.204 1.00 90.88 168 ILE A CA 1
ATOM 1256 C C . ILE A 1 168 ? -5.709 0.436 19.512 1.00 90.88 168 ILE A C 1
ATOM 1258 O O . ILE A 1 168 ? -6.464 1.389 19.688 1.00 90.88 168 ILE A O 1
ATOM 1262 N N . GLY A 1 169 ? -5.588 -0.538 20.420 1.00 85.75 169 GLY A N 1
ATOM 1263 C CA . GLY A 1 169 ? -6.255 -0.514 21.720 1.00 85.75 169 GLY A CA 1
ATOM 1264 C C . GLY A 1 169 ? -5.529 0.343 22.758 1.00 85.75 169 GLY A C 1
ATOM 1265 O O . GLY A 1 169 ? -6.167 0.819 23.695 1.00 85.75 169 GLY A O 1
ATOM 1266 N N . TYR A 1 170 ? -4.214 0.534 22.608 1.00 79.06 170 TYR A N 1
ATOM 1267 C CA . TYR A 1 170 ? -3.388 1.309 23.538 1.00 79.06 170 TYR A CA 1
ATOM 1268 C C . TYR A 1 170 ? -3.218 2.772 23.135 1.00 79.06 170 TYR A C 1
ATOM 1270 O O . TYR A 1 170 ? -3.112 3.620 24.019 1.00 79.06 170 TYR A O 1
ATOM 1278 N N . ASP A 1 171 ? -3.172 3.063 21.835 1.00 70.81 171 ASP A N 1
ATOM 1279 C CA . ASP A 1 171 ? -2.877 4.397 21.322 1.00 70.81 171 ASP A CA 1
ATOM 1280 C C . ASP A 1 171 ? -3.915 4.818 20.274 1.00 70.81 171 ASP A C 1
ATOM 1282 O O . ASP A 1 171 ? -4.121 4.138 19.268 1.00 70.81 171 ASP A O 1
ATOM 1286 N N . GLN A 1 172 ? -4.593 5.932 20.550 1.00 74.31 172 GLN A N 1
ATOM 1287 C CA . GLN A 1 172 ? -5.644 6.508 19.710 1.00 74.31 172 GLN A CA 1
ATOM 1288 C C . GLN A 1 172 ? -5.330 7.954 19.314 1.00 74.31 172 GLN A C 1
ATOM 1290 O O . GLN A 1 172 ? -6.243 8.691 18.936 1.00 74.31 172 GLN A O 1
ATOM 1295 N N . ASP A 1 173 ? -4.066 8.377 19.408 1.00 83.00 173 ASP A N 1
ATOM 1296 C CA . ASP A 1 173 ? -3.670 9.712 18.974 1.00 83.00 173 ASP A CA 1
ATOM 1297 C C . ASP A 1 173 ? -3.647 9.811 17.442 1.00 83.00 173 ASP A C 1
ATOM 1299 O O . ASP A 1 173 ? -2.633 9.613 16.773 1.00 83.00 173 ASP A O 1
ATOM 1303 N N . VAL A 1 174 ? -4.813 10.096 16.865 1.00 81.38 174 VAL A N 1
ATOM 1304 C CA . VAL A 1 174 ? -4.982 10.226 15.414 1.00 81.38 174 VAL A CA 1
ATOM 1305 C C . VAL A 1 174 ? -4.205 11.418 14.853 1.00 81.38 174 VAL A C 1
ATOM 1307 O O . VAL A 1 174 ? -3.809 11.361 13.692 1.00 81.38 174 VAL A O 1
ATOM 1310 N N . GLN A 1 175 ? -3.966 12.472 15.644 1.00 81.06 175 GLN A N 1
ATOM 1311 C CA . GLN A 1 175 ? -3.303 13.680 15.142 1.00 81.06 175 GLN A CA 1
ATOM 1312 C C . GLN A 1 175 ? -1.861 13.386 14.734 1.00 81.06 175 GLN A C 1
ATOM 1314 O O . GLN A 1 175 ? -1.441 13.784 13.648 1.00 81.06 175 GLN A O 1
ATOM 1319 N N . ASP A 1 176 ? -1.149 12.622 15.560 1.00 81.69 176 ASP A N 1
ATOM 1320 C CA . ASP A 1 176 ? 0.250 12.282 15.306 1.00 81.69 176 ASP A CA 1
ATOM 1321 C C . ASP A 1 176 ? 0.403 10.946 14.562 1.00 81.69 176 ASP A C 1
ATOM 1323 O O . ASP A 1 176 ? 1.354 10.757 13.803 1.00 81.69 176 ASP A O 1
ATOM 1327 N N . ARG A 1 177 ? -0.540 10.010 14.746 1.00 87.06 177 ARG A N 1
ATOM 1328 C CA . ARG A 1 177 ? -0.401 8.606 14.311 1.00 87.06 177 ARG A CA 1
ATOM 1329 C C . ARG A 1 177 ? -1.483 8.138 13.339 1.00 87.06 177 ARG A C 1
ATOM 1331 O O . ARG A 1 177 ? -1.635 6.938 13.095 1.00 87.06 177 ARG A O 1
ATOM 1338 N N . GLY A 1 178 ? -2.242 9.066 12.754 1.00 90.56 178 GLY A N 1
ATOM 1339 C CA . GLY A 1 178 ? -3.397 8.762 11.904 1.00 90.56 178 GLY A CA 1
ATOM 1340 C C . GLY A 1 178 ? -3.095 7.786 10.760 1.00 90.56 178 GLY A C 1
ATOM 1341 O O . GLY A 1 178 ? -3.878 6.868 10.519 1.00 90.56 178 GLY A O 1
ATOM 1342 N N . SER A 1 179 ? -1.940 7.913 10.098 1.00 92.19 179 SER A N 1
ATOM 1343 C CA . SER A 1 179 ? -1.532 7.006 9.010 1.00 92.19 179 SER A CA 1
ATOM 1344 C C . SER A 1 179 ? -1.336 5.560 9.471 1.00 92.19 179 SER A C 1
ATOM 1346 O O . SER A 1 179 ? -1.743 4.623 8.788 1.00 92.19 179 SER A O 1
ATOM 1348 N N . GLU A 1 180 ? -0.728 5.367 10.638 1.00 93.56 180 GLU A N 1
ATOM 1349 C CA . GLU A 1 180 ? -0.465 4.047 11.213 1.00 93.56 180 GLU A CA 1
ATOM 1350 C C . GLU A 1 180 ? -1.768 3.385 11.676 1.00 93.56 180 GLU A C 1
ATOM 1352 O O . GLU A 1 180 ? -2.021 2.212 11.389 1.00 93.56 180 GLU A O 1
ATOM 1357 N N . ILE A 1 181 ? -2.622 4.164 12.348 1.00 94.56 181 ILE A N 1
ATOM 1358 C CA . ILE A 1 181 ? -3.922 3.718 12.856 1.00 94.56 181 ILE A CA 1
ATOM 1359 C C . ILE A 1 181 ? -4.846 3.331 11.698 1.00 94.56 181 ILE A C 1
ATOM 1361 O O . ILE A 1 181 ? -5.434 2.249 11.721 1.00 94.56 181 ILE A O 1
ATOM 1365 N N . ALA A 1 182 ? -4.958 4.172 10.665 1.00 96.38 182 ALA A N 1
ATOM 1366 C CA . ALA A 1 182 ? -5.804 3.888 9.508 1.00 96.38 182 ALA A CA 1
ATOM 1367 C C . ALA A 1 182 ? -5.372 2.609 8.783 1.00 96.38 182 ALA A C 1
ATOM 1369 O O . ALA A 1 182 ? -6.224 1.788 8.425 1.00 96.38 182 ALA A O 1
ATOM 1370 N N . TYR A 1 183 ? -4.062 2.393 8.625 1.00 97.44 183 TYR A N 1
ATOM 1371 C CA . TYR A 1 183 ? -3.576 1.187 7.970 1.00 97.44 183 TYR A CA 1
ATOM 1372 C C . TYR A 1 183 ? -3.847 -0.056 8.827 1.00 97.44 183 TYR A C 1
ATOM 1374 O O . TYR A 1 183 ? -4.396 -1.047 8.337 1.00 97.44 183 TYR A O 1
ATOM 1382 N N . ALA A 1 184 ? -3.559 -0.001 10.130 1.00 97.31 184 ALA A N 1
ATOM 1383 C CA . ALA A 1 184 ? -3.873 -1.099 11.039 1.00 97.31 184 ALA A CA 1
ATOM 1384 C C . ALA A 1 184 ? -5.375 -1.446 11.008 1.00 97.31 184 ALA A C 1
ATOM 1386 O O . ALA A 1 184 ? -5.737 -2.616 10.869 1.00 97.31 184 ALA A O 1
ATOM 1387 N N . LEU A 1 185 ? -6.255 -0.439 11.050 1.00 97.12 185 LEU A N 1
ATOM 1388 C CA . LEU A 1 185 ? -7.706 -0.618 10.940 1.00 97.12 185 LEU A CA 1
ATOM 1389 C C . LEU A 1 185 ? -8.116 -1.278 9.621 1.00 97.12 185 LEU A C 1
ATOM 1391 O O . LEU A 1 185 ? -8.949 -2.184 9.639 1.00 97.12 185 LEU A O 1
ATOM 1395 N N . TYR A 1 186 ? -7.506 -0.886 8.503 1.00 98.44 186 TYR A N 1
ATOM 1396 C CA . TYR A 1 186 ? -7.758 -1.497 7.199 1.00 98.44 186 TYR A CA 1
ATOM 1397 C C . TYR A 1 186 ? -7.387 -2.975 7.149 1.00 98.44 186 TYR A C 1
ATOM 1399 O O . TYR A 1 186 ? -8.207 -3.812 6.759 1.00 98.44 186 TYR A O 1
ATOM 1407 N N . VAL A 1 187 ? -6.190 -3.326 7.615 1.00 98.38 187 VAL A N 1
ATOM 1408 C CA . VAL A 1 187 ? -5.738 -4.722 7.646 1.00 98.38 187 VAL A CA 1
ATOM 1409 C C . VAL A 1 187 ? -6.628 -5.559 8.564 1.00 98.38 187 VAL A C 1
ATOM 1411 O O . VAL A 1 187 ? -7.011 -6.685 8.225 1.00 98.38 187 VAL A O 1
ATOM 1414 N N . LEU A 1 188 ? -7.028 -5.000 9.707 1.00 98.31 188 LEU A N 1
ATOM 1415 C CA . LEU A 1 188 ? -7.967 -5.644 10.618 1.00 98.31 188 LEU A CA 1
ATOM 1416 C C . LEU A 1 188 ? -9.359 -5.792 9.998 1.00 98.31 188 LEU A C 1
ATOM 1418 O O . LEU A 1 188 ? -9.968 -6.849 10.156 1.00 98.31 188 LEU A O 1
ATOM 1422 N N . ALA A 1 189 ? -9.864 -4.802 9.262 1.00 98.06 189 ALA A N 1
ATOM 1423 C CA . ALA A 1 189 ? -11.144 -4.887 8.561 1.00 98.06 189 ALA A CA 1
ATOM 1424 C C . ALA A 1 189 ? -11.120 -5.979 7.481 1.00 98.06 189 ALA A C 1
ATOM 1426 O O . ALA A 1 189 ? -12.026 -6.815 7.437 1.00 98.06 189 ALA A O 1
ATOM 1427 N N . ARG A 1 190 ? -10.045 -6.059 6.683 1.00 97.62 190 ARG A N 1
ATOM 1428 C CA . ARG A 1 190 ? -9.858 -7.101 5.653 1.00 97.62 190 ARG A CA 1
ATOM 1429 C C . ARG A 1 190 ? -9.837 -8.508 6.254 1.00 97.62 190 ARG A C 1
ATOM 1431 O O . ARG A 1 190 ? -10.378 -9.447 5.676 1.00 97.62 190 ARG A O 1
ATOM 1438 N N . ASN A 1 191 ? -9.325 -8.632 7.478 1.00 98.12 191 ASN A N 1
ATOM 1439 C CA . ASN A 1 191 ? -9.328 -9.869 8.263 1.00 98.12 191 ASN A CA 1
ATOM 1440 C C . ASN A 1 191 ? -10.558 -10.039 9.184 1.00 98.12 191 ASN A C 1
ATOM 1442 O O . ASN A 1 191 ? -10.559 -10.937 10.029 1.00 98.12 191 ASN A O 1
ATOM 1446 N N . LYS A 1 192 ? -11.610 -9.217 9.036 1.00 96.56 192 LYS A N 1
ATOM 1447 C CA . LYS A 1 192 ? -12.863 -9.262 9.826 1.00 96.56 192 LYS A CA 1
ATOM 1448 C C . LYS A 1 192 ? -12.652 -9.152 11.342 1.00 96.56 192 LYS A C 1
ATOM 1450 O O . LYS A 1 192 ? -13.317 -9.817 12.136 1.00 96.56 192 LYS A O 1
ATOM 1455 N N . LYS A 1 193 ? -11.679 -8.339 11.735 1.00 96.56 193 LYS A N 1
ATOM 1456 C CA . LYS A 1 193 ? -11.193 -8.160 13.106 1.00 96.56 193 LYS A CA 1
ATOM 1457 C C . LYS A 1 193 ? -11.344 -6.734 13.637 1.00 96.56 193 LYS A C 1
ATOM 1459 O O . LYS A 1 193 ? -11.151 -6.537 14.834 1.00 96.56 193 LYS A O 1
ATOM 1464 N N . ALA A 1 194 ? -11.667 -5.763 12.782 1.00 95.00 194 ALA A N 1
ATOM 1465 C CA . ALA A 1 194 ? -11.909 -4.376 13.185 1.00 95.00 194 ALA A CA 1
ATOM 1466 C C . ALA A 1 194 ? -13.352 -4.163 13.677 1.00 95.00 194 ALA A C 1
ATOM 1468 O O . ALA A 1 194 ? -14.285 -4.773 13.153 1.00 95.00 194 ALA A O 1
ATOM 1469 N N . SER A 1 195 ? -13.547 -3.253 14.631 1.00 94.06 195 SER A N 1
ATOM 1470 C CA . SER A 1 195 ? -14.874 -2.788 15.051 1.00 94.06 195 SER A CA 1
ATOM 1471 C C . SER A 1 195 ? -15.473 -1.864 13.986 1.00 94.06 195 SER A C 1
ATOM 1473 O O . SER A 1 195 ? -14.905 -0.825 13.657 1.00 94.06 195 SER A O 1
ATOM 1475 N N . VAL A 1 196 ? -16.653 -2.210 13.457 1.00 94.38 196 VAL A N 1
ATOM 1476 C CA . VAL A 1 196 ? -17.377 -1.347 12.498 1.00 94.38 196 VAL A CA 1
ATOM 1477 C C . VAL A 1 196 ? -17.790 -0.019 13.143 1.00 94.38 196 VAL A C 1
ATOM 1479 O O . VAL A 1 196 ? -17.865 0.999 12.460 1.00 94.38 196 VAL A O 1
ATOM 1482 N N . GLY A 1 197 ? -18.058 -0.020 14.454 1.00 94.69 197 GLY A N 1
ATOM 1483 C CA . GLY A 1 197 ? -18.387 1.195 15.202 1.00 94.69 197 GLY A CA 1
ATOM 1484 C C . GLY A 1 197 ? -17.239 2.201 15.183 1.00 94.69 197 GLY A C 1
ATOM 1485 O O . GLY A 1 197 ? -17.471 3.375 14.913 1.00 94.69 197 GLY A O 1
ATOM 1486 N N . ASP A 1 198 ? -16.011 1.721 15.370 1.00 92.38 198 ASP A N 1
ATOM 1487 C CA . ASP A 1 198 ? -14.809 2.558 15.400 1.00 92.38 198 ASP A CA 1
ATOM 1488 C C . ASP A 1 198 ? -14.546 3.154 14.015 1.00 92.38 198 ASP A C 1
ATOM 1490 O O . ASP A 1 198 ? -14.317 4.352 13.888 1.00 92.38 198 ASP A O 1
ATOM 1494 N N . LEU A 1 199 ? -14.685 2.351 12.953 1.00 95.81 199 LEU A N 1
ATOM 1495 C CA . LEU A 1 199 ? -14.554 2.832 11.572 1.00 95.81 199 LEU A CA 1
ATOM 1496 C C . LEU A 1 199 ? -15.552 3.950 11.251 1.00 95.81 199 LEU A C 1
ATOM 1498 O O . LEU A 1 199 ? -15.190 4.945 10.628 1.00 95.81 199 LEU A O 1
ATOM 1502 N N . ARG A 1 200 ? -16.806 3.803 11.697 1.00 97.44 200 ARG A N 1
ATOM 1503 C CA . ARG A 1 200 ? -17.833 4.842 11.542 1.00 97.44 200 ARG A CA 1
ATOM 1504 C C . ARG A 1 200 ? -17.506 6.085 12.356 1.00 97.44 200 ARG A C 1
ATOM 1506 O O . ARG A 1 200 ? -17.669 7.183 11.846 1.00 97.44 200 ARG A O 1
ATOM 1513 N N . TYR A 1 201 ? -17.026 5.925 13.588 1.00 95.00 201 TYR A N 1
ATOM 1514 C CA . TYR A 1 201 ? -16.603 7.049 14.420 1.00 95.00 201 TYR A CA 1
ATOM 1515 C C . TYR A 1 201 ? -15.466 7.839 13.762 1.00 95.00 201 TYR A C 1
ATOM 1517 O O . TYR A 1 201 ? -15.560 9.061 13.646 1.00 95.00 201 TYR A O 1
ATOM 1525 N N . TYR A 1 202 ? -14.433 7.155 13.262 1.00 94.88 202 TYR A N 1
ATOM 1526 C CA . TYR A 1 202 ? -13.332 7.819 12.571 1.00 94.88 202 TYR A CA 1
ATOM 1527 C C . TYR A 1 202 ? -13.799 8.534 11.301 1.00 94.88 202 TYR A C 1
ATOM 1529 O O . TYR A 1 202 ? -13.436 9.687 11.097 1.00 94.88 202 TYR A O 1
ATOM 1537 N N . ALA A 1 203 ? -14.656 7.902 10.496 1.00 96.06 203 ALA A N 1
ATOM 1538 C CA . ALA A 1 203 ? -15.173 8.501 9.268 1.00 96.06 203 ALA A CA 1
ATOM 1539 C C . ALA A 1 203 ? -16.136 9.679 9.498 1.00 96.06 203 ALA A C 1
ATOM 1541 O O . ALA A 1 203 ? -16.098 10.646 8.742 1.00 96.06 203 ALA A O 1
ATOM 1542 N N . ASP A 1 204 ? -16.985 9.611 10.526 1.00 95.81 204 ASP A N 1
ATOM 1543 C CA . ASP A 1 204 ? -18.039 10.605 10.755 1.00 95.81 204 ASP A CA 1
ATOM 1544 C C . ASP A 1 204 ? -17.575 11.747 11.684 1.00 95.81 204 ASP A C 1
ATOM 1546 O O . ASP A 1 204 ? -18.129 12.841 11.624 1.00 95.81 204 ASP A O 1
ATOM 1550 N N . THR A 1 205 ? -16.600 11.507 12.575 1.00 93.69 205 THR A N 1
ATOM 1551 C CA . THR A 1 205 ? -16.240 12.447 13.664 1.00 93.69 205 THR A CA 1
ATOM 1552 C C . THR A 1 205 ? -14.780 12.899 13.659 1.00 93.69 205 THR A C 1
ATOM 1554 O O . THR A 1 205 ? -14.508 14.029 14.048 1.00 93.69 205 THR A O 1
ATOM 1557 N N . GLN A 1 206 ? -13.838 12.044 13.254 1.00 93.44 206 GLN A N 1
ATOM 1558 C CA . GLN A 1 206 ? -12.393 12.321 13.359 1.00 93.44 206 GLN A CA 1
ATOM 1559 C C . GLN A 1 206 ? -11.695 12.388 11.999 1.00 93.44 206 GLN A C 1
ATOM 1561 O O . GLN A 1 206 ? -10.470 12.381 11.935 1.00 93.44 206 GLN A O 1
ATOM 1566 N N . LEU A 1 207 ? -12.449 12.439 10.899 1.00 94.44 207 LEU A N 1
ATOM 1567 C CA . LEU A 1 207 ? -11.875 12.290 9.564 1.00 94.44 207 LEU A CA 1
ATOM 1568 C C . LEU A 1 207 ? -10.842 13.375 9.246 1.00 94.44 207 LEU A C 1
ATOM 1570 O O . LEU A 1 207 ? -9.813 13.087 8.647 1.00 94.44 207 LEU A O 1
ATOM 1574 N N . GLU A 1 208 ? -11.096 14.600 9.704 1.00 92.19 208 GLU A N 1
ATOM 1575 C CA . GLU A 1 208 ? -10.210 15.754 9.520 1.00 92.19 208 GLU A CA 1
ATOM 1576 C C . GLU A 1 208 ? -8.875 15.625 10.272 1.00 92.19 208 GLU A C 1
ATOM 1578 O O . GLU A 1 208 ? -7.918 16.311 9.925 1.00 92.19 208 GLU A O 1
ATOM 1583 N N . ALA A 1 209 ? -8.781 14.738 11.270 1.00 90.94 209 ALA A N 1
ATOM 1584 C CA . ALA A 1 209 ? -7.525 14.460 11.963 1.00 90.94 209 ALA A CA 1
ATOM 1585 C C . ALA A 1 209 ? -6.575 13.577 11.129 1.00 90.94 209 ALA A C 1
ATOM 1587 O O . ALA A 1 209 ? -5.377 13.553 11.393 1.00 90.94 209 ALA A O 1
ATOM 1588 N N . PHE A 1 210 ? -7.078 12.877 10.105 1.00 91.69 210 PHE A N 1
ATOM 1589 C CA . PHE A 1 210 ? -6.247 12.093 9.192 1.00 91.69 210 PHE A CA 1
ATOM 1590 C C . PHE A 1 210 ? -5.711 12.987 8.069 1.00 91.69 210 PHE A C 1
ATOM 1592 O O . PHE A 1 210 ? -6.408 13.307 7.109 1.00 91.69 210 PHE A O 1
ATOM 1599 N N . THR A 1 211 ? -4.439 13.364 8.172 1.00 89.88 211 THR A N 1
ATOM 1600 C CA . THR A 1 211 ? -3.771 14.278 7.228 1.00 89.88 211 THR A CA 1
ATOM 1601 C C . THR A 1 211 ? -3.213 13.586 5.979 1.00 89.88 211 THR A C 1
ATOM 1603 O O . THR A 1 211 ? -2.896 14.254 4.996 1.00 89.88 211 THR A O 1
ATOM 1606 N N . SER A 1 212 ? -3.121 12.252 5.983 1.00 92.12 212 SER A N 1
ATOM 1607 C CA . SER A 1 212 ? -2.674 11.448 4.840 1.00 92.12 212 SER A CA 1
ATOM 1608 C C . SER A 1 212 ? -3.856 11.036 3.947 1.00 92.12 212 SER A C 1
ATOM 1610 O O . SER A 1 212 ? -4.767 10.347 4.419 1.00 92.12 212 SER A O 1
ATOM 1612 N N . PRO A 1 213 ? -3.844 11.368 2.641 1.00 95.00 213 PRO A N 1
ATOM 1613 C CA . PRO A 1 213 ? -4.858 10.900 1.696 1.00 95.00 213 PRO A CA 1
ATOM 1614 C C . PRO A 1 213 ? -5.005 9.371 1.650 1.00 95.00 213 PRO A C 1
ATOM 1616 O O . PRO A 1 213 ? -6.124 8.858 1.576 1.00 95.00 213 PRO A O 1
ATOM 1619 N N . MET A 1 214 ? -3.894 8.630 1.744 1.00 95.81 214 MET A N 1
ATOM 1620 C CA . MET A 1 214 ? -3.921 7.164 1.798 1.00 95.81 214 MET A CA 1
ATOM 1621 C C . MET A 1 214 ? -4.615 6.660 3.069 1.00 95.81 214 MET A C 1
ATOM 1623 O O . MET A 1 214 ? -5.416 5.731 2.988 1.00 95.81 214 MET A O 1
ATOM 1627 N N . ALA A 1 215 ? -4.372 7.294 4.219 1.00 96.06 215 ALA A N 1
ATOM 1628 C CA . ALA A 1 215 ? -5.024 6.936 5.480 1.00 96.06 215 ALA A CA 1
ATOM 1629 C C . ALA A 1 215 ? -6.552 7.095 5.393 1.00 96.06 215 ALA A C 1
ATOM 1631 O O . ALA A 1 215 ? -7.313 6.197 5.760 1.00 96.06 215 ALA A O 1
ATOM 1632 N N . VAL A 1 216 ? -7.017 8.202 4.810 1.00 97.56 216 VAL A N 1
ATOM 1633 C CA . VAL A 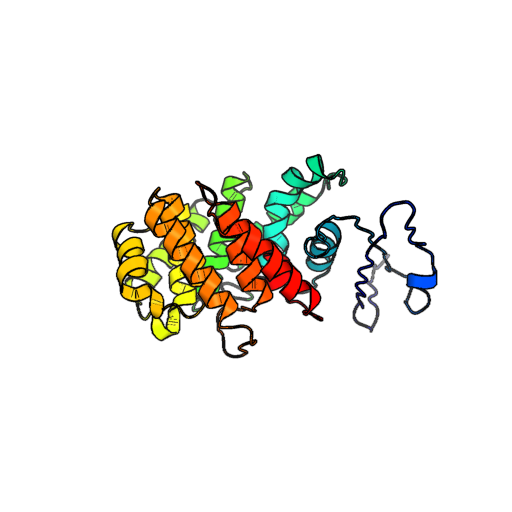1 216 ? -8.448 8.439 4.568 1.00 97.56 216 VAL A CA 1
ATOM 1634 C C . VAL A 1 216 ? -9.035 7.364 3.640 1.00 97.56 216 VAL A C 1
ATOM 1636 O O . VAL A 1 216 ? -10.106 6.819 3.913 1.00 97.56 216 VAL A O 1
ATOM 1639 N N . 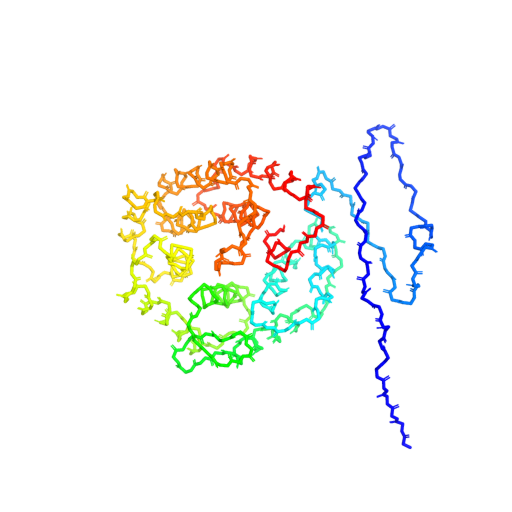ALA A 1 217 ? -8.324 6.982 2.575 1.00 98.12 217 ALA A N 1
ATOM 1640 C CA . ALA A 1 217 ? -8.772 5.914 1.679 1.00 98.12 217 ALA A CA 1
ATOM 1641 C C . ALA A 1 217 ? -8.771 4.520 2.323 1.00 98.12 217 ALA A C 1
ATOM 1643 O O . ALA A 1 217 ? -9.639 3.705 2.017 1.00 98.12 217 ALA A O 1
ATOM 1644 N N . GLN A 1 218 ? -7.852 4.238 3.246 1.00 98.31 218 GLN A N 1
ATOM 1645 C CA . GLN A 1 218 ? -7.844 2.997 4.023 1.00 98.31 218 GLN A CA 1
ATOM 1646 C C . GLN A 1 218 ? -9.087 2.879 4.911 1.00 98.31 218 GLN A C 1
ATOM 1648 O O . GLN A 1 218 ? -9.708 1.813 4.958 1.00 98.31 218 GLN A O 1
ATOM 1653 N N . LEU A 1 219 ? -9.522 3.972 5.547 1.00 98.00 219 LEU A N 1
ATOM 1654 C CA . LEU A 1 219 ? -10.800 4.012 6.268 1.00 98.00 219 LEU A CA 1
ATOM 1655 C C . LEU A 1 219 ? -11.984 3.780 5.319 1.00 98.00 219 LEU A C 1
ATOM 1657 O O . LEU A 1 219 ? -12.862 2.965 5.611 1.00 98.00 219 LEU A O 1
ATOM 1661 N N . ALA A 1 220 ? -11.978 4.429 4.152 1.00 98.31 220 ALA A N 1
ATOM 1662 C CA . ALA A 1 220 ? -13.015 4.258 3.137 1.00 98.31 220 ALA A CA 1
ATOM 1663 C C . ALA A 1 220 ? -13.124 2.800 2.650 1.00 98.31 220 ALA A C 1
ATOM 1665 O O . ALA A 1 220 ? -14.223 2.242 2.578 1.00 98.31 220 ALA A O 1
ATOM 1666 N N . ALA A 1 221 ? -11.990 2.152 2.376 1.00 98.44 221 ALA A N 1
ATOM 1667 C CA . ALA A 1 221 ? -11.928 0.750 1.974 1.00 98.44 221 ALA A CA 1
ATOM 1668 C C . ALA A 1 221 ? -12.356 -0.194 3.110 1.00 98.44 221 ALA A C 1
ATOM 1670 O O . ALA A 1 221 ? -13.048 -1.184 2.874 1.00 98.44 221 ALA A O 1
ATOM 1671 N N . SER A 1 222 ? -12.020 0.136 4.361 1.00 98.31 222 SER A N 1
ATOM 1672 C CA . SER A 1 222 ? -12.478 -0.606 5.546 1.00 98.31 222 SER A CA 1
ATOM 1673 C C . SER A 1 222 ? -14.003 -0.603 5.665 1.00 98.31 222 SER A C 1
ATOM 1675 O O . SER A 1 222 ? -14.616 -1.637 5.930 1.00 98.31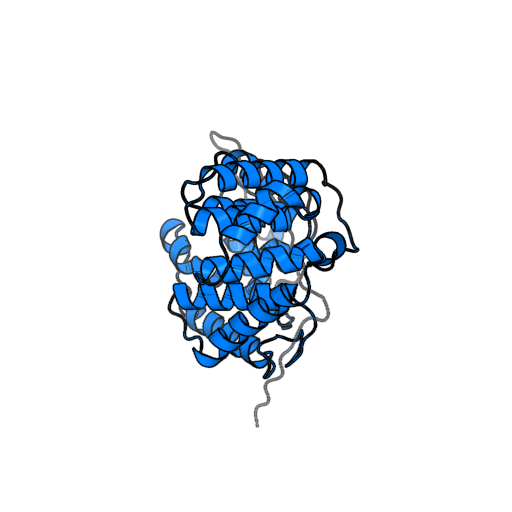 222 SER A O 1
ATOM 1677 N N . LEU A 1 223 ? -14.631 0.552 5.428 1.00 98.44 223 LEU A N 1
ATOM 1678 C CA . LEU A 1 223 ? -16.087 0.689 5.394 1.00 98.44 223 LEU A CA 1
ATOM 1679 C C . LEU A 1 223 ? -16.707 -0.128 4.250 1.00 98.44 223 LEU A C 1
ATOM 1681 O O . LEU A 1 223 ? -17.720 -0.798 4.466 1.00 98.44 223 LEU A O 1
ATOM 1685 N N . ALA A 1 224 ? -16.078 -0.144 3.067 1.00 98.00 224 ALA A N 1
ATOM 1686 C CA . ALA A 1 224 ? -16.520 -0.969 1.939 1.00 98.00 224 ALA A CA 1
ATOM 1687 C C . ALA A 1 224 ? -16.480 -2.470 2.265 1.00 98.00 224 ALA A C 1
ATOM 1689 O O . ALA A 1 224 ? -17.434 -3.187 1.964 1.00 98.00 224 ALA A O 1
ATOM 1690 N N . LEU A 1 225 ? -15.421 -2.945 2.931 1.00 97.56 225 LEU A N 1
ATOM 1691 C CA . LEU A 1 225 ? -15.276 -4.347 3.349 1.00 97.56 225 LEU A CA 1
ATOM 1692 C C . LEU A 1 225 ? -16.404 -4.808 4.286 1.00 97.56 225 LEU A C 1
ATOM 1694 O O . LEU A 1 225 ? -16.783 -5.981 4.268 1.00 97.56 225 LEU A O 1
ATOM 1698 N N . TYR A 1 226 ? -16.979 -3.886 5.062 1.00 96.69 226 TYR A N 1
ATOM 1699 C CA . TYR A 1 226 ? -18.146 -4.131 5.913 1.00 96.69 226 TYR A CA 1
ATOM 1700 C C . TYR A 1 226 ? -19.494 -3.784 5.263 1.00 96.69 226 TYR A C 1
ATOM 1702 O O . TYR A 1 226 ? -20.537 -3.925 5.903 1.00 96.69 226 TYR A O 1
ATOM 1710 N N . GLY A 1 227 ? -19.498 -3.367 3.995 1.00 96.50 227 GLY A N 1
ATOM 1711 C CA . GLY A 1 227 ? -20.708 -3.052 3.236 1.00 96.50 227 GLY A CA 1
ATOM 1712 C C . GLY A 1 227 ? -21.333 -1.688 3.548 1.00 96.50 227 GLY A C 1
ATOM 1713 O O . GLY A 1 227 ? -22.464 -1.437 3.131 1.00 96.50 227 GLY A O 1
ATOM 1714 N N . ASP A 1 228 ? -20.632 -0.786 4.244 1.00 97.31 228 ASP A N 1
ATOM 1715 C CA . ASP A 1 228 ? -21.092 0.587 4.503 1.00 97.31 228 ASP A CA 1
ATOM 1716 C C . ASP A 1 228 ? -20.789 1.491 3.295 1.00 97.31 228 ASP A C 1
ATOM 1718 O O . ASP A 1 228 ? -19.914 2.358 3.307 1.00 97.31 228 ASP A O 1
ATOM 1722 N N . THR A 1 229 ? -21.495 1.213 2.197 1.00 96.06 229 THR A N 1
ATOM 1723 C CA . THR A 1 229 ? -21.220 1.778 0.866 1.00 96.06 229 THR A CA 1
ATOM 1724 C C . THR A 1 229 ? -21.343 3.301 0.813 1.00 96.06 229 THR A C 1
ATOM 1726 O O . THR A 1 229 ? -20.531 3.954 0.163 1.00 96.06 229 THR A O 1
ATOM 1729 N N . GLN A 1 230 ? -22.314 3.881 1.526 1.00 96.94 230 GLN A N 1
ATOM 1730 C CA . GLN A 1 230 ? -22.543 5.327 1.533 1.00 96.94 230 GLN A CA 1
ATOM 1731 C C . GLN A 1 230 ? -21.398 6.078 2.217 1.00 96.94 230 GLN A C 1
ATOM 1733 O O . GLN A 1 230 ? -20.902 7.059 1.663 1.00 96.94 230 GLN A O 1
ATOM 1738 N N . ARG A 1 231 ? -20.967 5.621 3.402 1.00 98.00 231 ARG A N 1
ATOM 1739 C CA . ARG A 1 231 ? -19.819 6.230 4.082 1.00 98.00 231 ARG A CA 1
ATOM 1740 C C . ARG A 1 231 ? -18.545 6.011 3.291 1.00 98.00 231 ARG A C 1
ATOM 1742 O O . ARG A 1 231 ? -17.802 6.959 3.102 1.00 98.00 231 ARG A O 1
ATOM 1749 N N . SER A 1 232 ? -18.335 4.801 2.775 1.00 98.31 232 SER A N 1
ATOM 1750 C CA . SER A 1 232 ? -17.167 4.489 1.954 1.00 98.31 232 SER A CA 1
ATOM 1751 C C . SER A 1 232 ? -17.022 5.456 0.774 1.00 98.31 232 SER A C 1
ATOM 1753 O O . SER A 1 232 ? -15.971 6.071 0.626 1.00 98.31 232 SER A O 1
ATOM 1755 N N . GLU A 1 233 ? -18.088 5.671 -0.008 1.00 98.06 233 GLU A N 1
ATOM 1756 C CA . GLU A 1 233 ? -18.086 6.623 -1.129 1.00 98.06 233 GLU A CA 1
ATOM 1757 C C . GLU A 1 233 ? -17.732 8.048 -0.673 1.00 98.06 233 GLU A C 1
ATOM 1759 O O . GLU A 1 233 ? -16.864 8.688 -1.267 1.00 98.06 233 GLU A O 1
ATOM 1764 N N . ALA A 1 234 ? -18.360 8.542 0.399 1.00 98.19 234 ALA A N 1
ATOM 1765 C CA . ALA A 1 234 ? -18.093 9.881 0.925 1.00 98.19 234 ALA A CA 1
ATOM 1766 C C . ALA A 1 234 ? -16.646 10.031 1.434 1.00 98.19 234 ALA A C 1
ATOM 1768 O O . ALA A 1 234 ? -15.982 11.028 1.151 1.00 98.19 234 ALA A O 1
ATOM 1769 N N . THR A 1 235 ? -16.127 9.024 2.139 1.00 98.38 235 THR A N 1
ATOM 1770 C CA . THR A 1 235 ? -14.754 9.010 2.653 1.00 98.38 235 THR A CA 1
ATOM 1771 C C . THR A 1 235 ? -13.732 8.923 1.514 1.00 98.38 235 THR A C 1
ATOM 1773 O O . THR A 1 235 ? -12.727 9.629 1.539 1.00 98.38 235 THR A O 1
ATOM 1776 N N . PHE A 1 236 ? -13.999 8.145 0.461 1.00 98.50 236 PHE A N 1
ATOM 1777 C CA . PHE A 1 236 ? -13.168 8.127 -0.745 1.00 98.50 236 PHE A CA 1
ATOM 1778 C C . PHE A 1 236 ? -13.143 9.498 -1.438 1.00 98.50 236 PHE A C 1
ATOM 1780 O O . PHE A 1 236 ? -12.077 9.968 -1.842 1.00 98.50 236 PHE A O 1
ATOM 1787 N N . GLN A 1 237 ? -14.289 10.178 -1.541 1.00 98.00 237 GLN A N 1
ATOM 1788 C CA . GLN A 1 237 ? -14.343 11.542 -2.075 1.00 98.00 237 GLN A CA 1
ATOM 1789 C C . GLN A 1 237 ? -13.494 12.510 -1.241 1.00 98.00 237 GLN A C 1
ATOM 1791 O O . GLN A 1 237 ? -12.753 13.303 -1.823 1.00 98.00 237 GLN A O 1
ATOM 1796 N N . ALA A 1 238 ? -13.536 12.409 0.091 1.00 97.69 238 ALA A N 1
ATOM 1797 C CA . ALA A 1 238 ? -12.672 13.191 0.974 1.00 97.69 238 ALA A CA 1
ATOM 1798 C C . ALA A 1 238 ? -11.179 12.896 0.736 1.00 97.69 238 ALA A C 1
ATOM 1800 O O . ALA A 1 238 ? -10.398 13.838 0.611 1.00 97.69 238 ALA A O 1
ATOM 1801 N N . ALA A 1 239 ? -10.791 11.624 0.565 1.00 97.50 239 ALA A N 1
ATOM 1802 C CA . ALA A 1 239 ? -9.410 11.243 0.243 1.00 97.50 239 ALA A CA 1
ATOM 1803 C C . ALA A 1 239 ? -8.920 11.896 -1.060 1.00 97.50 239 ALA A C 1
ATOM 1805 O O . ALA A 1 239 ? -7.818 12.439 -1.111 1.00 97.50 239 ALA A O 1
ATOM 1806 N N . LEU A 1 240 ? -9.754 11.899 -2.109 1.00 96.75 240 LEU A N 1
ATOM 1807 C CA . LEU A 1 240 ? -9.421 12.555 -3.377 1.00 96.75 240 LEU A CA 1
ATOM 1808 C C . LEU A 1 240 ? -9.273 14.075 -3.224 1.00 96.75 240 LEU A C 1
ATOM 1810 O O . LEU A 1 240 ? -8.393 14.663 -3.853 1.00 96.75 240 LEU A O 1
ATOM 1814 N N . GLN A 1 241 ? -10.136 14.729 -2.441 1.00 96.25 241 GLN A N 1
ATOM 1815 C CA . GLN A 1 241 ? -10.004 16.171 -2.207 1.00 96.25 241 GLN A CA 1
ATOM 1816 C C . GLN A 1 241 ? -8.727 16.490 -1.433 1.00 96.25 241 GLN A C 1
ATOM 1818 O O . GLN A 1 241 ? -8.003 17.399 -1.834 1.00 96.25 241 GLN A O 1
ATOM 1823 N N . LEU A 1 242 ? -8.412 15.697 -0.405 1.00 94.75 242 LEU A N 1
ATOM 1824 C CA . LEU A 1 242 ? -7.188 15.843 0.376 1.00 94.75 242 LEU A CA 1
ATOM 1825 C C . LEU A 1 242 ? -5.935 15.659 -0.495 1.00 94.75 242 LEU A C 1
ATOM 1827 O O . LEU A 1 242 ? -5.018 16.473 -0.438 1.00 94.75 242 LEU A O 1
ATOM 1831 N N . ALA A 1 243 ? -5.924 14.656 -1.380 1.00 93.31 243 ALA A N 1
ATOM 1832 C CA . ALA A 1 243 ? -4.828 14.449 -2.329 1.00 93.31 243 ALA A CA 1
ATOM 1833 C C . ALA A 1 243 ? -4.634 15.647 -3.279 1.00 93.31 243 ALA A C 1
ATOM 1835 O O . ALA A 1 243 ? -3.510 16.003 -3.611 1.00 93.31 243 ALA A O 1
ATOM 1836 N N . LYS A 1 244 ? -5.722 16.305 -3.701 1.00 92.44 244 LYS A N 1
ATOM 1837 C CA . LYS A 1 244 ? -5.652 17.501 -4.559 1.00 92.44 244 LYS A CA 1
ATOM 1838 C C . LYS A 1 244 ? -5.200 18.757 -3.814 1.00 92.44 244 LYS A C 1
ATOM 1840 O O . LYS A 1 244 ? -4.642 19.650 -4.446 1.00 92.44 244 LYS A O 1
ATOM 1845 N N . SER A 1 245 ? -5.481 18.859 -2.515 1.00 88.69 245 SER A N 1
ATOM 1846 C CA . SER A 1 245 ? -5.097 20.012 -1.693 1.00 88.69 245 SER A CA 1
ATOM 1847 C C . SER A 1 245 ? -3.676 19.931 -1.143 1.00 88.69 245 SER A C 1
ATOM 1849 O O . SER A 1 245 ? -3.152 20.954 -0.710 1.00 88.69 245 SER A O 1
ATOM 1851 N N . THR A 1 246 ? -3.051 18.753 -1.186 1.00 79.38 246 THR A N 1
ATOM 1852 C CA . THR A 1 246 ? -1.706 18.507 -0.647 1.00 79.38 246 THR A CA 1
ATOM 1853 C C . THR A 1 246 ? -0.745 18.055 -1.758 1.00 79.38 246 THR A C 1
ATOM 1855 O O . THR A 1 246 ? -0.299 16.910 -1.754 1.00 79.38 246 THR A O 1
ATOM 1858 N N . PRO A 1 247 ? -0.431 18.919 -2.747 1.00 68.56 247 PRO A N 1
ATOM 1859 C CA . PRO A 1 247 ? 0.411 18.539 -3.883 1.00 68.56 247 PRO A CA 1
ATOM 1860 C C . PRO A 1 247 ? 1.909 18.496 -3.544 1.00 68.56 247 PRO A C 1
ATOM 1862 O O . PRO A 1 247 ? 2.705 17.984 -4.325 1.00 68.56 247 PRO A O 1
ATOM 1865 N N . GLU A 1 248 ? 2.321 19.076 -2.415 1.00 71.44 248 GLU A N 1
ATOM 1866 C CA . GLU A 1 248 ? 3.732 19.176 -2.048 1.00 71.44 248 GLU A CA 1
ATOM 1867 C C . GLU A 1 248 ? 4.221 17.939 -1.293 1.00 71.44 248 GLU A C 1
ATOM 1869 O O . GLU A 1 248 ? 3.510 17.337 -0.488 1.00 71.44 248 GLU A O 1
ATOM 1874 N N . TYR A 1 249 ? 5.475 17.572 -1.554 1.00 70.81 249 TYR A N 1
ATOM 1875 C CA . TYR A 1 249 ? 6.138 16.470 -0.874 1.00 70.81 249 TYR A CA 1
ATOM 1876 C C . TYR A 1 249 ? 6.530 16.880 0.551 1.00 70.81 249 TYR A C 1
ATOM 1878 O O . TYR A 1 249 ? 7.328 17.800 0.737 1.00 70.81 249 TYR A O 1
ATOM 1886 N N . ASP A 1 250 ? 6.024 16.155 1.548 1.00 75.06 250 ASP A N 1
ATOM 1887 C CA . ASP A 1 250 ? 6.400 16.334 2.949 1.00 75.06 250 ASP A CA 1
ATOM 1888 C C . ASP A 1 250 ? 7.455 15.298 3.369 1.00 75.06 250 ASP A C 1
ATOM 1890 O O . ASP A 1 250 ? 7.183 14.102 3.485 1.00 75.06 250 ASP A O 1
ATOM 1894 N N . TYR A 1 251 ? 8.676 15.778 3.615 1.00 69.81 251 TYR A N 1
ATOM 1895 C CA . TYR A 1 251 ? 9.820 14.956 4.016 1.00 69.81 251 TYR A CA 1
ATOM 1896 C C . TYR A 1 251 ? 9.745 14.434 5.457 1.00 69.81 251 TYR A C 1
ATOM 1898 O O . TYR A 1 251 ? 10.551 13.578 5.819 1.00 69.81 251 TYR A O 1
ATOM 1906 N N . TYR A 1 252 ? 8.829 14.945 6.284 1.00 66.56 252 TYR A N 1
ATOM 1907 C CA . TYR A 1 252 ? 8.719 14.575 7.697 1.00 66.56 252 TYR A CA 1
ATOM 1908 C C . TYR A 1 252 ? 7.691 13.478 7.966 1.00 66.56 252 TYR A C 1
ATOM 1910 O O . TYR A 1 252 ? 7.542 13.046 9.109 1.00 66.56 252 TYR A O 1
ATOM 1918 N N . ARG A 1 253 ? 7.004 12.991 6.929 1.00 72.88 253 ARG A N 1
ATOM 1919 C CA . ARG A 1 253 ? 6.031 11.912 7.074 1.00 72.88 253 ARG A CA 1
ATOM 1920 C C . ARG A 1 253 ? 6.711 10.605 7.484 1.00 72.88 253 ARG A C 1
ATOM 1922 O O . ARG A 1 253 ? 7.630 10.130 6.819 1.00 72.88 253 ARG A O 1
ATOM 1929 N N . SER A 1 254 ? 6.205 9.988 8.550 1.00 73.50 254 SER A N 1
ATOM 1930 C CA . SER A 1 254 ? 6.650 8.676 9.043 1.00 73.50 254 SER A CA 1
ATOM 1931 C C . SER A 1 254 ? 6.151 7.506 8.192 1.00 73.50 254 SER A C 1
ATOM 1933 O O . SER A 1 254 ? 6.614 6.383 8.360 1.00 73.50 254 SER A O 1
ATOM 1935 N N . ASP A 1 255 ? 5.222 7.751 7.266 1.00 77.19 255 ASP A N 1
ATOM 1936 C CA . ASP A 1 255 ? 4.532 6.700 6.529 1.00 77.19 255 ASP A CA 1
ATOM 1937 C C . ASP A 1 255 ? 5.211 6.316 5.206 1.00 77.19 255 ASP A C 1
ATOM 1939 O O . ASP A 1 255 ? 4.667 5.502 4.477 1.00 77.19 255 ASP A O 1
ATOM 1943 N N . TYR A 1 256 ? 6.394 6.841 4.871 1.00 78.69 256 TYR A N 1
ATOM 1944 C CA . TYR A 1 256 ? 7.058 6.600 3.573 1.00 78.69 256 TYR A CA 1
ATOM 1945 C C . TYR A 1 256 ? 6.241 7.112 2.359 1.00 78.69 256 TYR A C 1
ATOM 1947 O O . TYR A 1 256 ? 6.378 6.595 1.248 1.00 78.69 256 TYR A O 1
ATOM 1955 N N . GLY A 1 257 ? 5.342 8.083 2.567 1.00 82.00 257 GLY A N 1
ATOM 1956 C CA . GLY A 1 257 ? 4.406 8.573 1.552 1.00 82.00 257 GLY A CA 1
ATOM 1957 C C . GLY A 1 257 ? 4.971 9.604 0.571 1.00 82.00 257 GLY A C 1
ATOM 1958 O O . GLY A 1 257 ? 5.957 10.288 0.832 1.00 82.00 257 GLY A O 1
ATOM 1959 N N . SER A 1 258 ? 4.282 9.741 -0.560 1.00 90.31 258 SER A N 1
ATOM 1960 C CA . SER A 1 258 ? 4.468 10.791 -1.567 1.00 90.31 258 SER A CA 1
ATOM 1961 C C . SER A 1 258 ? 3.109 11.098 -2.223 1.00 90.31 258 SER A C 1
ATOM 1963 O O . SER A 1 258 ? 2.202 10.264 -2.122 1.00 90.31 258 SER A O 1
ATOM 1965 N N . PRO A 1 259 ? 2.947 12.225 -2.942 1.00 91.19 259 PRO A N 1
ATOM 1966 C CA . PRO A 1 259 ? 1.731 12.484 -3.718 1.00 91.19 259 PRO A CA 1
ATOM 1967 C C . PRO A 1 259 ? 1.408 11.373 -4.732 1.00 91.19 259 PRO A C 1
ATOM 1969 O O . PRO A 1 259 ? 0.251 10.965 -4.861 1.00 91.19 259 PRO A O 1
ATOM 1972 N N . LEU A 1 260 ? 2.432 10.821 -5.397 1.00 92.69 260 LEU A N 1
ATOM 1973 C CA . LEU A 1 260 ? 2.278 9.716 -6.343 1.00 92.69 260 LEU A CA 1
ATOM 1974 C C . LEU A 1 260 ? 1.802 8.440 -5.639 1.00 92.69 260 LEU A C 1
ATOM 1976 O O . LEU A 1 260 ? 0.812 7.842 -6.064 1.00 92.69 260 LEU A O 1
ATOM 1980 N N . ARG A 1 261 ? 2.472 8.051 -4.549 1.00 93.44 261 ARG A N 1
ATOM 1981 C CA . ARG A 1 261 ? 2.116 6.873 -3.747 1.00 93.44 261 ARG A CA 1
ATOM 1982 C C . ARG A 1 261 ? 0.712 6.989 -3.177 1.00 93.44 261 ARG A C 1
ATOM 1984 O O . ARG A 1 261 ? -0.046 6.030 -3.250 1.00 93.44 261 ARG A O 1
ATOM 1991 N N . ASP A 1 262 ? 0.347 8.149 -2.641 1.00 94.31 262 ASP A N 1
ATOM 1992 C CA . ASP A 1 262 ? -0.976 8.371 -2.062 1.00 94.31 262 ASP A CA 1
ATOM 1993 C C . ASP A 1 262 ? -2.064 8.288 -3.134 1.00 94.31 262 ASP A C 1
ATOM 1995 O O . ASP A 1 262 ? -3.041 7.563 -2.958 1.00 94.31 262 ASP A O 1
ATOM 1999 N N . GLY A 1 263 ? -1.881 8.954 -4.279 1.00 94.75 263 GLY A N 1
ATOM 2000 C CA . GLY A 1 263 ? -2.814 8.862 -5.401 1.00 94.75 263 GLY A CA 1
ATOM 2001 C C . GLY A 1 263 ? -2.995 7.425 -5.900 1.00 94.75 263 GLY A C 1
ATOM 2002 O O . GLY A 1 263 ? -4.128 6.983 -6.113 1.00 94.75 263 GLY A O 1
ATOM 2003 N N . ALA A 1 264 ? -1.888 6.693 -6.059 1.00 95.25 264 ALA A N 1
ATOM 2004 C CA . ALA A 1 264 ? -1.886 5.309 -6.522 1.00 95.25 264 ALA A CA 1
ATOM 2005 C C . ALA A 1 264 ? -2.547 4.366 -5.501 1.00 95.25 264 ALA A C 1
ATOM 2007 O O . ALA A 1 264 ? -3.384 3.543 -5.871 1.00 95.25 264 ALA A O 1
ATOM 2008 N N . ALA A 1 265 ? -2.288 4.562 -4.205 1.00 96.00 265 ALA A N 1
ATOM 2009 C CA . ALA A 1 265 ? -2.926 3.800 -3.138 1.00 96.00 265 ALA A CA 1
ATOM 2010 C C . ALA A 1 265 ? -4.438 4.042 -3.066 1.00 96.00 265 ALA A C 1
ATOM 2012 O O . ALA A 1 265 ? -5.205 3.083 -2.965 1.00 96.00 265 ALA A O 1
ATOM 2013 N N . ILE A 1 266 ? -4.899 5.297 -3.176 1.00 97.38 266 ILE A N 1
ATOM 2014 C CA . ILE A 1 266 ? -6.339 5.593 -3.233 1.00 97.38 266 ILE A CA 1
ATOM 2015 C C . ILE A 1 266 ? -6.962 4.905 -4.456 1.00 97.38 266 ILE A C 1
ATOM 2017 O O . ILE A 1 266 ? -8.029 4.303 -4.335 1.00 97.38 266 ILE A O 1
ATOM 2021 N N . LEU A 1 267 ? -6.305 4.966 -5.621 1.00 96.94 267 LEU A N 1
ATOM 2022 C CA . LEU A 1 267 ? -6.772 4.313 -6.846 1.00 96.94 267 LEU A CA 1
ATOM 2023 C C . LEU A 1 267 ? -6.907 2.798 -6.671 1.00 96.94 267 LEU A C 1
ATOM 2025 O O . LEU A 1 267 ? -7.969 2.256 -6.978 1.00 96.94 267 LEU A O 1
ATOM 2029 N N . ALA A 1 268 ? -5.876 2.135 -6.147 1.00 95.69 268 ALA A N 1
ATOM 2030 C CA . ALA A 1 268 ? -5.885 0.698 -5.900 1.00 95.69 268 ALA A CA 1
ATOM 2031 C C . ALA A 1 268 ? -6.994 0.303 -4.910 1.00 95.69 268 ALA A C 1
ATOM 2033 O O . ALA A 1 268 ? -7.824 -0.555 -5.208 1.00 95.69 268 ALA A O 1
ATOM 2034 N N . LEU A 1 269 ? -7.083 0.989 -3.766 1.00 97.44 269 LEU A N 1
ATOM 2035 C CA . LEU A 1 269 ? -8.096 0.723 -2.739 1.00 97.44 269 LEU A CA 1
ATOM 2036 C C . LEU A 1 269 ? -9.526 0.962 -3.244 1.00 97.44 269 LEU A C 1
ATOM 2038 O O . LEU A 1 269 ? -10.433 0.188 -2.926 1.00 97.44 269 LEU A O 1
ATOM 2042 N N . ALA A 1 270 ? -9.743 2.008 -4.043 1.00 97.38 270 ALA A N 1
ATOM 2043 C CA . ALA A 1 270 ? -11.037 2.283 -4.660 1.00 97.38 270 ALA A CA 1
ATOM 2044 C C . ALA A 1 270 ? -11.394 1.219 -5.711 1.00 97.38 270 ALA A C 1
ATOM 2046 O O . ALA A 1 270 ? -12.522 0.730 -5.722 1.00 97.38 270 ALA A O 1
ATOM 2047 N N . ALA A 1 271 ? -10.443 0.815 -6.558 1.00 94.94 271 ALA A N 1
ATOM 2048 C CA . ALA A 1 271 ? -10.657 -0.217 -7.573 1.00 94.94 271 ALA A CA 1
ATOM 2049 C C . ALA A 1 271 ? -10.948 -1.605 -6.966 1.00 94.94 271 ALA A C 1
ATOM 2051 O O . ALA A 1 271 ? -11.728 -2.372 -7.530 1.00 94.94 271 ALA A O 1
ATOM 2052 N N . GLU A 1 272 ? -10.363 -1.914 -5.805 1.00 94.12 272 GLU A N 1
ATOM 2053 C CA . GLU A 1 272 ? -10.631 -3.144 -5.044 1.00 94.12 272 GLU A CA 1
ATOM 2054 C C . GLU A 1 272 ? -11.977 -3.119 -4.295 1.00 94.12 272 GLU A C 1
ATOM 2056 O O . GLU A 1 272 ? -12.526 -4.175 -3.957 1.00 94.12 272 GLU A O 1
ATOM 2061 N N . SER A 1 273 ? -12.522 -1.931 -4.024 1.00 96.44 273 SER A N 1
ATOM 2062 C CA . SER A 1 273 ? -13.744 -1.755 -3.237 1.00 96.44 273 SER A CA 1
ATOM 2063 C C . SER A 1 273 ? -15.008 -2.087 -4.034 1.00 96.44 273 SER A C 1
ATOM 2065 O O . SER A 1 273 ? -15.091 -1.898 -5.248 1.00 96.44 273 SER A O 1
ATOM 2067 N N . LYS A 1 274 ? -16.033 -2.597 -3.337 1.00 94.00 274 LYS A N 1
ATOM 2068 C CA . LYS A 1 274 ? -17.337 -2.934 -3.930 1.00 94.00 274 LYS A CA 1
ATOM 2069 C C . LYS A 1 274 ? -18.474 -2.246 -3.162 1.00 94.00 274 LYS A C 1
ATOM 2071 O O . LYS A 1 274 ? -18.609 -2.507 -1.968 1.00 94.00 274 LYS A O 1
ATOM 2076 N N . PRO A 1 275 ? -19.331 -1.445 -3.827 1.00 95.06 275 PRO A N 1
ATOM 2077 C CA . PRO A 1 275 ? -19.247 -1.023 -5.229 1.00 95.06 275 PRO A CA 1
ATOM 2078 C C . PRO A 1 275 ? -18.005 -0.157 -5.490 1.00 95.06 275 PRO A C 1
ATOM 2080 O O . PRO A 1 275 ? -17.464 0.444 -4.566 1.00 95.06 275 PRO A O 1
ATOM 2083 N N . VAL A 1 276 ? -17.567 -0.113 -6.751 1.00 96.12 276 VAL A N 1
ATOM 2084 C CA . VAL A 1 276 ? -16.429 0.720 -7.159 1.00 96.12 276 VAL A CA 1
ATOM 2085 C C . VAL A 1 276 ? -16.819 2.199 -7.000 1.00 96.12 276 VAL A C 1
ATOM 2087 O O . VAL A 1 276 ? -17.839 2.597 -7.576 1.00 96.12 276 VAL A O 1
ATOM 2090 N N . PRO A 1 277 ? -16.045 3.009 -6.253 1.00 95.94 277 PRO A N 1
ATOM 2091 C CA . PRO A 1 277 ? -16.358 4.412 -6.017 1.00 95.94 277 PRO A CA 1
ATOM 2092 C C . PRO A 1 277 ? -16.379 5.249 -7.296 1.00 95.94 277 PRO A C 1
ATOM 2094 O O . PRO A 1 277 ? -15.615 4.999 -8.235 1.00 95.94 277 PRO A O 1
ATOM 2097 N N . THR A 1 278 ? -17.181 6.316 -7.329 1.00 96.12 278 THR A N 1
ATOM 2098 C CA . THR A 1 278 ? -17.325 7.136 -8.555 1.00 96.12 278 THR A CA 1
ATOM 2099 C C . THR A 1 278 ? -16.069 7.939 -8.916 1.00 96.12 278 THR A C 1
ATOM 2101 O O . THR A 1 278 ? -15.935 8.436 -10.035 1.00 96.12 278 THR A O 1
ATOM 2104 N N . ILE A 1 279 ? -15.117 8.030 -7.985 1.00 95.44 279 ILE A N 1
ATOM 2105 C CA . ILE A 1 279 ? -13.892 8.822 -8.109 1.00 95.44 279 ILE A CA 1
ATOM 2106 C C . ILE A 1 279 ? -12.778 8.167 -8.941 1.00 95.44 279 ILE A C 1
ATOM 2108 O O . ILE A 1 279 ? -11.814 8.851 -9.288 1.00 95.44 279 ILE A O 1
ATOM 2112 N N . VAL A 1 280 ? -12.888 6.876 -9.286 1.00 95.75 280 VAL A N 1
ATOM 2113 C CA . VAL A 1 280 ? -11.822 6.122 -9.982 1.00 95.75 280 VAL A CA 1
ATOM 2114 C C . VAL A 1 280 ? -11.319 6.812 -11.264 1.00 95.75 280 VAL A C 1
ATOM 2116 O O . VAL A 1 280 ? -10.105 6.964 -11.404 1.00 95.75 280 VAL A O 1
ATOM 2119 N N . PRO A 1 281 ? -12.172 7.327 -12.176 1.00 94.56 281 PRO A N 1
ATOM 2120 C CA . PRO A 1 281 ? -11.688 8.029 -13.369 1.00 94.56 281 PRO A CA 1
ATOM 2121 C C . PRO A 1 281 ? -10.868 9.289 -13.058 1.00 94.56 281 PRO A C 1
ATOM 2123 O O . PRO A 1 281 ? -9.905 9.593 -13.761 1.00 94.56 281 PRO A O 1
ATOM 2126 N N . ALA A 1 282 ? -11.224 10.021 -11.998 1.00 94.75 282 ALA A N 1
ATOM 2127 C CA . ALA A 1 282 ? -10.486 11.208 -11.575 1.00 94.75 282 ALA A CA 1
ATOM 2128 C C . ALA A 1 282 ? -9.137 10.840 -10.937 1.00 94.75 282 ALA A C 1
ATOM 2130 O O . ALA A 1 282 ? -8.154 11.551 -11.142 1.00 94.75 282 ALA A O 1
ATOM 2131 N N . LEU A 1 283 ? -9.075 9.722 -10.209 1.00 94.75 283 LEU A N 1
ATOM 2132 C CA . LEU A 1 283 ? -7.833 9.194 -9.642 1.00 94.75 283 LEU A CA 1
ATOM 2133 C C . LEU A 1 283 ? -6.855 8.741 -10.725 1.00 94.75 283 LEU A C 1
ATOM 2135 O O . LEU A 1 283 ? -5.678 9.065 -10.636 1.00 94.75 283 LEU A O 1
ATOM 2139 N N . ILE A 1 284 ? -7.335 8.087 -11.787 1.00 93.44 284 ILE A N 1
ATOM 2140 C CA . ILE A 1 284 ? -6.498 7.722 -12.943 1.00 93.44 284 ILE A CA 1
ATOM 2141 C C . ILE A 1 284 ? -5.806 8.964 -13.525 1.00 93.44 284 ILE A C 1
ATOM 2143 O O . ILE A 1 284 ? -4.609 8.932 -13.804 1.00 93.44 284 ILE A O 1
ATOM 2147 N N . GLN A 1 285 ? -6.536 10.074 -13.678 1.00 92.19 285 GLN A N 1
ATOM 2148 C CA . GLN A 1 285 ? -5.968 11.330 -14.183 1.00 92.19 285 GLN A CA 1
ATOM 2149 C C . GLN A 1 285 ? -4.969 11.964 -13.211 1.00 92.19 285 GLN A C 1
ATOM 2151 O O . GLN A 1 285 ? -3.954 12.500 -13.655 1.00 92.19 285 GLN A O 1
ATOM 2156 N N . LEU A 1 286 ? -5.257 11.918 -11.906 1.00 92.38 286 LEU A N 1
ATOM 2157 C CA . LEU A 1 286 ? -4.363 12.424 -10.866 1.00 92.38 286 LEU A CA 1
ATOM 2158 C C . LEU A 1 286 ? -3.043 11.647 -10.874 1.00 92.38 286 LEU A C 1
ATOM 2160 O O . LEU A 1 286 ? -1.993 12.236 -11.093 1.00 92.38 286 LEU A O 1
ATOM 2164 N N . VAL A 1 287 ? -3.108 10.321 -10.748 1.00 93.75 287 VAL A N 1
ATOM 2165 C CA . VAL A 1 287 ? -1.933 9.439 -10.733 1.00 93.75 287 VAL A CA 1
ATOM 2166 C C . VAL A 1 287 ? -1.115 9.578 -12.013 1.00 93.75 287 VAL A C 1
ATOM 2168 O O . VAL A 1 287 ? 0.113 9.630 -11.966 1.00 93.75 287 VAL A O 1
ATOM 2171 N N . ALA A 1 288 ? -1.776 9.698 -13.168 1.00 91.19 288 ALA A N 1
ATOM 2172 C CA . ALA A 1 288 ? -1.072 9.886 -14.428 1.00 91.19 288 ALA A CA 1
ATOM 2173 C C . ALA A 1 288 ? -0.279 11.198 -14.490 1.00 91.19 288 ALA A C 1
ATOM 2175 O O . ALA A 1 288 ? 0.807 11.217 -15.070 1.00 91.19 288 ALA A O 1
ATOM 2176 N N . ARG A 1 289 ? -0.801 12.269 -13.882 1.00 90.69 289 ARG A N 1
ATOM 2177 C CA . ARG A 1 289 ? -0.094 13.546 -13.751 1.00 90.69 289 ARG A CA 1
ATOM 2178 C C . ARG A 1 289 ? 1.089 13.420 -12.797 1.00 90.69 289 ARG A C 1
ATOM 2180 O O . ARG A 1 289 ? 2.207 13.699 -13.210 1.00 90.69 289 ARG A O 1
ATOM 2187 N N . GLU A 1 290 ? 0.861 12.907 -11.589 1.00 91.50 290 GLU A N 1
ATOM 2188 C CA . GLU A 1 290 ? 1.920 12.737 -10.583 1.00 91.50 290 GLU A CA 1
ATOM 2189 C C . GLU A 1 290 ? 3.070 11.864 -11.115 1.00 91.50 290 GLU A C 1
ATOM 2191 O O . GLU A 1 290 ? 4.246 12.176 -10.941 1.00 91.50 290 GLU A O 1
ATOM 2196 N N . ARG A 1 291 ? 2.755 10.795 -11.862 1.00 90.25 291 ARG A N 1
ATOM 2197 C CA . ARG A 1 291 ? 3.767 9.930 -12.487 1.00 90.25 291 ARG A CA 1
ATOM 2198 C C . ARG A 1 291 ? 4.535 10.625 -13.612 1.00 90.25 291 ARG A C 1
ATOM 2200 O O . ARG A 1 291 ? 5.677 10.253 -13.875 1.00 90.25 291 ARG A O 1
ATOM 2207 N N . ALA A 1 292 ? 3.915 11.565 -14.323 1.00 86.88 292 ALA A N 1
ATOM 2208 C CA . ALA A 1 292 ? 4.589 12.337 -15.363 1.00 86.88 292 ALA A CA 1
ATOM 2209 C C . ALA A 1 292 ? 5.566 13.363 -14.765 1.00 86.88 292 ALA A C 1
ATOM 2211 O O . ALA A 1 292 ? 6.636 13.574 -15.336 1.00 86.88 292 ALA A O 1
ATOM 2212 N N . ASP A 1 293 ? 5.221 13.934 -13.610 1.00 85.81 293 ASP A N 1
ATOM 2213 C CA . ASP A 1 293 ? 6.031 14.934 -12.909 1.00 85.81 293 ASP A CA 1
ATOM 2214 C C . ASP A 1 293 ? 7.155 14.295 -12.063 1.00 85.81 293 ASP A C 1
ATOM 2216 O O . ASP A 1 293 ? 8.210 14.901 -11.843 1.00 85.81 293 ASP A O 1
ATOM 2220 N N . ALA A 1 294 ? 6.984 13.038 -11.638 1.00 84.38 294 ALA A N 1
ATOM 2221 C CA . ALA A 1 294 ? 7.973 12.298 -10.860 1.00 84.38 294 ALA A CA 1
ATOM 2222 C C . ALA A 1 294 ? 9.198 11.876 -11.695 1.00 84.38 294 ALA A C 1
ATOM 2224 O O . ALA A 1 294 ? 9.147 10.976 -12.536 1.00 84.38 294 ALA A O 1
ATOM 2225 N N . ARG A 1 295 ? 10.354 12.485 -11.401 1.00 78.00 295 ARG A N 1
ATOM 2226 C CA . ARG A 1 295 ? 11.644 12.110 -12.011 1.00 78.00 295 ARG A CA 1
ATOM 2227 C C . ARG A 1 295 ? 12.276 10.866 -11.382 1.00 78.00 295 ARG A C 1
ATOM 2229 O O . ARG A 1 295 ? 12.943 10.102 -12.078 1.00 78.00 295 ARG A O 1
ATOM 2236 N N . TRP A 1 296 ? 12.097 10.696 -10.077 1.00 81.00 296 TRP A N 1
ATOM 2237 C CA . TRP A 1 296 ? 12.555 9.543 -9.309 1.00 81.00 296 TRP A CA 1
ATOM 2238 C C . TRP A 1 296 ? 11.403 9.038 -8.458 1.00 81.00 296 TRP A C 1
ATOM 2240 O O . TRP A 1 296 ? 10.597 9.833 -7.981 1.00 81.00 296 TRP A O 1
ATOM 2250 N N . THR A 1 297 ? 11.365 7.731 -8.256 1.00 86.50 297 THR A N 1
ATOM 2251 C CA . THR A 1 297 ? 10.348 7.057 -7.458 1.00 86.50 297 THR A CA 1
ATOM 2252 C C . THR A 1 297 ? 10.984 6.116 -6.457 1.00 86.50 297 THR A C 1
ATOM 2254 O O . THR A 1 297 ? 12.057 5.548 -6.677 1.00 86.50 297 THR A O 1
ATOM 2257 N N . SER A 1 298 ? 10.319 6.000 -5.319 1.00 87.12 298 SER A N 1
ATOM 2258 C CA . SER A 1 298 ? 10.638 5.063 -4.256 1.00 87.12 298 SER A CA 1
ATOM 2259 C C . SER A 1 298 ? 10.046 3.680 -4.539 1.00 87.12 298 SER A C 1
ATOM 2261 O O . SER A 1 298 ? 9.191 3.508 -5.407 1.00 87.12 298 SER A O 1
ATOM 2263 N N . THR A 1 299 ? 10.470 2.678 -3.767 1.00 84.25 299 THR A N 1
ATOM 2264 C CA . THR A 1 299 ? 9.836 1.351 -3.774 1.00 84.25 299 THR A CA 1
ATOM 2265 C C . THR A 1 299 ? 8.363 1.415 -3.389 1.00 84.25 299 THR A C 1
ATOM 2267 O O . THR A 1 299 ? 7.574 0.659 -3.943 1.00 84.25 299 THR A O 1
ATOM 2270 N N . GLN A 1 300 ? 7.987 2.335 -2.496 1.00 88.38 300 GLN A N 1
ATOM 2271 C CA . GLN A 1 300 ? 6.595 2.564 -2.120 1.00 88.38 300 GLN A CA 1
ATOM 2272 C C . GLN A 1 300 ? 5.766 3.083 -3.294 1.00 88.38 300 GLN A C 1
ATOM 2274 O O . GLN A 1 300 ? 4.719 2.505 -3.578 1.00 88.38 300 GLN A O 1
ATOM 2279 N N . ASP A 1 301 ? 6.250 4.102 -4.013 1.00 89.62 301 ASP A N 1
ATOM 2280 C CA . ASP A 1 301 ? 5.571 4.625 -5.209 1.00 89.62 301 ASP A CA 1
ATOM 2281 C C . ASP A 1 301 ? 5.336 3.511 -6.231 1.00 89.62 301 ASP A C 1
ATOM 2283 O O . ASP A 1 301 ? 4.219 3.299 -6.687 1.00 89.62 301 ASP A O 1
ATOM 2287 N N . GLU A 1 302 ? 6.394 2.766 -6.554 1.00 88.00 302 GLU A N 1
ATOM 2288 C CA . GLU A 1 302 ? 6.354 1.704 -7.560 1.00 88.00 302 GLU A CA 1
ATOM 2289 C C . GLU A 1 302 ? 5.489 0.509 -7.125 1.00 88.00 302 GLU A C 1
ATOM 2291 O O . GLU A 1 302 ? 4.959 -0.186 -7.981 1.00 88.00 302 GLU A O 1
ATOM 2296 N N . SER A 1 303 ? 5.331 0.257 -5.819 1.00 89.38 303 SER A N 1
ATOM 2297 C CA . SER A 1 303 ? 4.501 -0.849 -5.315 1.00 89.38 303 SER A CA 1
ATOM 2298 C C . SER A 1 303 ? 2.995 -0.595 -5.411 1.00 89.38 303 SER A C 1
ATOM 2300 O O . SER A 1 303 ? 2.224 -1.549 -5.489 1.00 89.38 303 SER A O 1
ATOM 2302 N N . TRP A 1 304 ? 2.578 0.673 -5.371 1.00 91.44 304 TRP A N 1
ATOM 2303 C CA . TRP A 1 304 ? 1.167 1.068 -5.432 1.00 91.44 304 TRP A CA 1
ATOM 2304 C C . TRP A 1 304 ? 0.701 1.433 -6.846 1.00 91.44 304 TRP A C 1
ATOM 2306 O O . TRP A 1 304 ? -0.506 1.474 -7.087 1.00 91.44 304 TRP A O 1
ATOM 2316 N N . MET A 1 305 ? 1.644 1.713 -7.749 1.00 89.50 305 MET A N 1
ATOM 2317 C CA . MET A 1 305 ? 1.425 1.984 -9.176 1.00 89.50 305 MET A CA 1
ATOM 2318 C C . MET A 1 305 ? 1.103 0.725 -9.980 1.00 89.50 305 MET A C 1
ATOM 2320 O O . MET A 1 305 ? 0.281 0.854 -10.917 1.00 89.50 305 MET A O 1
#

Sequence (305 aa):
QTLYVPVRPAQLPVTTRMVVDLKGNGGALRVDKELLAASLLDGASVSVGVSQAAAFDVPSLLMTLDRYPYGCAEQTTSRAMPLLYVNEMASGIGMASDPDLHGRVQDAIYKVLSYQASAGSFGLWGPGSGDLWLDAYVTDFLTRAREQKYDVPALAMNQALSNLQNAIGYDQDVQDRGSEIAYALYVLARNKKASVGDLRYYADTQLEAFTSPMAVAQLAASLALYGDTQRSEATFQAALQLAKSTPEYDYYRSDYGSPLRDGAAILALAAESKPVPTIVPALIQLVARERADARWTSTQDESWM

Foldseek 3Di:
DDDDDDDDDPDDDDDDDDDDDQDPDDRDDDDDCVVCPVDDPVVDDDDDDDDPQPLCPPVVLLVVLVPDDDQWLVSLLLNLLVLLCCVVVCVVVVNDDDPCSLVSNLVSLVSQLQQDAPQLAGDGHGPDDDQLLSLLSSLLSLLSCVVSVHDDDPVSNVSSLVSLVVVLVPDDQCLQCLNSVLSSQLSCLSVVRHDLVVLCCCLVPVVVSNLQLLSLLSSLLSCLSVPVPVSSLVSLVVSVVSLVVCQDADPPDPNPDHSLLSLLSSLVSQVPGPPRHPCNVVSSVSNSVVSVVDPDDDSSNSSSD

Radius of gyration: 20.5 Å; chains: 1; bounding box: 62×46×62 Å

pLDDT: mean 88.52, std 9.45, range [62.16, 98.62]

Secondary structure (DSSP, 8-state):
---------SSPP----------TTT------GGGGTTS--TT--------SSTT--HHHHHHHHHT-----HHHHHHHHTTHHHHHHHHHHHTPPP-TTHHHHHHHHHHHHHTTB-TTS-B-SSSSB-S-HHHHHHHHHHHHHHHHTT----HHHHHHHHHHHHHHHHH---HHHHHHHHHHHHHHHHHTT-S-HHHHHHHHHHSGGG---HHHHHHHHHHHHHTT-HHHHHHHHHHHHHHHHH--S--TT-TT---HHHHHHHHHHHHHHSSSPPTTHHHHHHHHHHHHHH-SS--HHHHHH-